Protein AF-A0A8H7ZMP2-F1 (afdb_monomer_lite)

pLDDT: mean 75.84, std 17.31, range [34.0, 94.94]

Radius of gyration: 17.07 Å; chains: 1; bounding box: 39×43×43 Å

Sequence (228 aa):
SDRVERVLTAATRGRARAPTAAERLGHPDGEKILTRAAAAKGIIQMIPTLASCSLDEITGARTGDQIQLLTTPNAKNKKKPFPRNWNAEKLVKRAAERGCRAIFLTVDAPQIGRREKDMRLKYVDEAPHEQRDEGMEVDRSQGAGRAISSFVSPSLCWKDIPWLRSLSNLPLVLKGVQTVEDALLAAEHGCEGIVLSNHGGRQVDYARCTFPKMAIPSQNAFYFFFFR

InterPro domains:
  IPR000262 FMN-dependent dehydrogenase [PF01070] (18-211)
  IPR008259 FMN-dependent alpha-hydroxy acid dehydrogenase, active site [PS00557] (197-203)
  IPR013785 Aldolase-type TIM barrel [G3DSA:3.20.20.70] (16-219)
  IPR037396 FMN hydroxy acid dehydrogenase domain [PS51349] (1-228)

Organism: NCBI:txid278681

Foldseek 3Di:
DVQVCCQQVVQDPRAEDDEDAPQCVVPVLWLLVVQVVCQVVRHAYEYEPFHQDDPCSNLVSHDDPHAYEYEDQDFDDDDDDQQPQDDPLVVLLVCVVSPHQAYEHEDLPLAWFDDPVQQVDQDDDDGRPSRDHDDDDQPSNRGDRRSCGSVHHNPDDLVRLVVSCVSDVHAYEYEDDQDVVVQVSCVVSPHQWYKQDNPPCRGDHPRDDSDPDPDDDDDPDIDIDGDD

Structure (mmCIF, N/CA/C/O backbone):
data_AF-A0A8H7ZMP2-F1
#
_entry.id   AF-A0A8H7ZMP2-F1
#
loop_
_atom_site.group_PDB
_atom_site.id
_atom_site.type_symbol
_atom_site.label_atom_id
_atom_site.label_alt_id
_atom_site.label_comp_id
_atom_site.label_asym_id
_atom_site.label_entity_id
_atom_site.label_seq_id
_atom_site.pdbx_PDB_ins_code
_atom_site.Cartn_x
_atom_site.Cartn_y
_atom_site.Cartn_z
_atom_site.occupancy
_atom_site.B_iso_or_equiv
_atom_site.auth_seq_id
_atom_site.auth_comp_id
_atom_site.auth_asym_id
_atom_site.auth_atom_id
_atom_site.pdbx_PDB_model_num
ATOM 1 N N . SER A 1 1 ? -6.476 0.339 18.259 1.00 52.69 1 SER A N 1
ATOM 2 C CA . SER A 1 1 ? -7.272 -0.891 18.344 1.00 52.69 1 SER A CA 1
ATOM 3 C C . SER A 1 1 ? -8.616 -0.788 17.616 1.00 52.69 1 SER A C 1
ATOM 5 O O . SER A 1 1 ? -8.634 -1.034 16.414 1.00 52.69 1 SER A O 1
ATOM 7 N N . ASP A 1 2 ? -9.696 -0.284 18.229 1.00 58.34 2 ASP A N 1
ATOM 8 C CA . ASP A 1 2 ? -11.066 -0.305 17.668 1.00 58.34 2 ASP A CA 1
ATOM 9 C C . ASP A 1 2 ? -11.277 0.261 16.256 1.00 58.34 2 ASP A C 1
ATOM 11 O O . ASP A 1 2 ? -12.215 -0.130 15.562 1.00 58.34 2 ASP A O 1
ATOM 15 N N . ARG A 1 3 ? -10.478 1.249 15.838 1.00 63.97 3 ARG A N 1
ATOM 16 C CA . ARG A 1 3 ? -10.667 1.927 14.546 1.00 63.97 3 ARG A CA 1
ATOM 17 C C . ARG A 1 3 ? -10.342 1.023 13.357 1.00 63.97 3 ARG A C 1
ATOM 19 O O . ARG A 1 3 ? -11.072 1.068 12.375 1.00 63.97 3 ARG A O 1
ATOM 26 N N . VAL A 1 4 ? -9.281 0.215 13.428 1.00 61.84 4 VAL A N 1
ATOM 27 C CA . VAL A 1 4 ? -8.885 -0.650 12.299 1.00 61.84 4 VAL A CA 1
ATOM 28 C C . VAL A 1 4 ? -9.687 -1.926 12.268 1.00 61.84 4 VAL A C 1
ATOM 30 O O . VAL A 1 4 ? -10.101 -2.349 11.194 1.00 61.84 4 VAL A O 1
ATOM 33 N N . GLU A 1 5 ? -9.970 -2.486 13.441 1.00 61.81 5 GLU A N 1
ATOM 34 C CA . GLU A 1 5 ? -10.894 -3.604 13.560 1.00 61.81 5 GLU A CA 1
ATOM 35 C C . GLU A 1 5 ? -12.255 -3.209 12.974 1.00 61.81 5 GLU A C 1
ATOM 37 O O . GLU A 1 5 ? -12.758 -3.889 12.094 1.00 61.81 5 GLU A O 1
ATOM 42 N N . ARG A 1 6 ? -12.794 -2.021 13.278 1.00 62.78 6 ARG A N 1
ATOM 43 C CA . ARG A 1 6 ? -14.001 -1.538 12.583 1.00 62.78 6 ARG A CA 1
ATOM 44 C C . ARG A 1 6 ? -13.822 -1.403 11.069 1.00 62.78 6 ARG A C 1
ATOM 46 O O . ARG A 1 6 ? -14.738 -1.751 10.338 1.00 62.78 6 ARG A O 1
ATOM 53 N N . VAL A 1 7 ? -12.672 -0.938 10.579 1.00 64.44 7 VAL A N 1
ATOM 54 C CA . VAL A 1 7 ? -12.419 -0.804 9.131 1.00 64.44 7 VAL A CA 1
ATOM 55 C C . VAL A 1 7 ? -12.325 -2.160 8.425 1.00 64.44 7 VAL A C 1
ATOM 57 O O . VAL A 1 7 ? -12.848 -2.293 7.328 1.00 64.44 7 VAL A O 1
ATOM 60 N N . LEU A 1 8 ? -11.687 -3.176 9.004 1.00 60.66 8 LEU A N 1
ATOM 61 C CA . LEU A 1 8 ? -11.472 -4.455 8.314 1.00 60.66 8 LEU A CA 1
ATOM 62 C C . LEU A 1 8 ? -12.509 -5.525 8.661 1.00 60.66 8 LEU A C 1
ATOM 64 O O . LEU A 1 8 ? -12.734 -6.424 7.857 1.00 60.66 8 LEU A O 1
ATOM 68 N N . THR A 1 9 ? -13.176 -5.409 9.807 1.00 56.12 9 THR A N 1
ATOM 69 C CA . THR A 1 9 ? -14.270 -6.298 10.218 1.00 56.12 9 THR A CA 1
ATOM 70 C C . THR A 1 9 ? -15.604 -5.855 9.609 1.00 56.12 9 THR A C 1
ATOM 72 O O . THR A 1 9 ? -16.433 -6.709 9.298 1.00 56.12 9 THR A O 1
ATOM 75 N N . ALA A 1 10 ? -15.810 -4.551 9.355 1.00 51.22 10 ALA A N 1
ATOM 76 C CA . ALA A 1 10 ? -17.009 -4.066 8.654 1.00 51.22 10 ALA A CA 1
ATOM 77 C C . ALA A 1 10 ? -17.047 -4.484 7.175 1.00 51.22 10 ALA A C 1
ATOM 79 O O . ALA A 1 10 ? -18.128 -4.664 6.615 1.00 51.22 10 ALA A O 1
ATOM 80 N N . ALA A 1 11 ? -15.889 -4.697 6.544 1.00 50.69 11 ALA A N 1
ATOM 81 C CA . ALA A 1 11 ? -15.821 -5.304 5.223 1.00 50.69 11 ALA A CA 1
ATOM 82 C C . ALA A 1 11 ? -15.678 -6.831 5.324 1.00 50.69 11 ALA A C 1
ATOM 84 O O . ALA A 1 11 ? -14.597 -7.397 5.475 1.00 50.69 11 ALA A O 1
ATOM 85 N N . THR A 1 12 ? -16.829 -7.492 5.201 1.00 52.75 12 THR A N 1
ATOM 86 C CA . THR A 1 12 ? -16.987 -8.751 4.456 1.00 52.75 12 THR A CA 1
ATOM 87 C C . THR A 1 12 ? -15.948 -9.848 4.716 1.00 52.75 12 THR A C 1
ATOM 89 O O . THR A 1 12 ? -15.013 -10.101 3.954 1.00 52.75 12 THR A O 1
ATOM 92 N N . ARG A 1 13 ? -16.213 -10.620 5.776 1.00 58.12 13 ARG A N 1
ATOM 93 C CA . ARG A 1 13 ? -15.583 -11.926 6.055 1.00 58.12 13 ARG A CA 1
ATOM 94 C C . ARG A 1 13 ? -14.044 -11.893 6.120 1.00 58.12 13 ARG A C 1
ATOM 96 O O . ARG A 1 13 ? -13.419 -12.929 5.897 1.00 58.12 13 ARG A O 1
ATOM 103 N N . GLY A 1 14 ? -13.439 -10.734 6.399 1.00 63.84 14 GLY A N 1
ATOM 104 C CA . GLY A 1 14 ? -11.994 -10.591 6.606 1.00 63.84 14 GLY A CA 1
ATOM 105 C C . GLY A 1 14 ? -11.139 -10.781 5.348 1.00 63.84 14 GLY A C 1
ATOM 106 O O . GLY A 1 14 ? -9.983 -11.186 5.460 1.00 63.84 14 GLY A O 1
ATOM 107 N N . ARG A 1 15 ? -11.679 -10.538 4.143 1.00 70.81 15 ARG A N 1
ATOM 108 C CA . ARG A 1 15 ? -10.929 -10.701 2.883 1.00 70.81 15 ARG A CA 1
ATOM 109 C C . ARG A 1 15 ? -10.565 -9.357 2.263 1.00 70.81 15 ARG A C 1
ATOM 111 O O . ARG A 1 15 ? -11.427 -8.528 1.973 1.00 70.81 15 ARG A O 1
ATOM 118 N N . ALA A 1 16 ? -9.280 -9.194 1.971 1.00 77.75 16 ALA A N 1
ATOM 119 C CA . ALA A 1 16 ? -8.744 -8.045 1.259 1.00 77.75 16 ALA A CA 1
ATOM 120 C C . ALA A 1 16 ? -7.957 -8.492 0.027 1.00 77.75 16 ALA A C 1
ATOM 122 O O . ALA A 1 16 ? -7.214 -9.474 0.062 1.00 77.75 16 ALA A O 1
ATOM 123 N N . ARG A 1 17 ? -8.094 -7.740 -1.064 1.00 81.56 17 ARG A N 1
ATOM 124 C CA . ARG A 1 17 ? -7.223 -7.846 -2.228 1.00 81.56 17 ARG A CA 1
ATOM 125 C C . ARG A 1 17 ? -5.924 -7.102 -1.944 1.00 81.56 17 ARG A C 1
ATOM 127 O O . ARG A 1 17 ? -5.942 -5.908 -1.649 1.00 81.56 17 ARG A O 1
ATOM 134 N N . ALA A 1 18 ? -4.815 -7.811 -2.103 1.00 81.88 18 ALA A N 1
ATOM 135 C CA . ALA A 1 18 ? -3.469 -7.276 -1.973 1.00 81.88 18 ALA A CA 1
ATOM 136 C C . ALA A 1 18 ? -3.170 -6.144 -2.972 1.00 81.88 18 ALA A C 1
ATOM 138 O O . ALA A 1 18 ? -3.730 -6.142 -4.073 1.00 81.88 18 ALA A O 1
ATOM 139 N N . PRO A 1 19 ? -2.252 -5.221 -2.635 1.00 80.50 19 PRO A N 1
ATOM 140 C CA . PRO A 1 19 ? -1.808 -4.206 -3.575 1.00 80.50 19 PRO A CA 1
ATOM 141 C C . PRO A 1 19 ? -0.919 -4.837 -4.646 1.00 80.50 19 PRO A C 1
ATOM 143 O O . PRO A 1 19 ? 0.121 -5.427 -4.348 1.00 80.50 19 PRO A O 1
ATOM 146 N N . THR A 1 20 ? -1.321 -4.676 -5.899 1.00 81.62 20 THR A N 1
ATOM 147 C CA . THR A 1 20 ? -0.584 -5.112 -7.087 1.00 81.62 20 THR A CA 1
ATOM 148 C C . THR A 1 20 ? -0.666 -4.004 -8.121 1.00 81.62 20 THR A C 1
ATOM 150 O O . THR A 1 20 ? -1.742 -3.477 -8.385 1.00 81.62 20 THR A O 1
ATOM 153 N N . ALA A 1 21 ? 0.499 -3.588 -8.603 1.00 81.00 21 ALA A N 1
ATOM 154 C CA . ALA A 1 21 ? 0.686 -2.452 -9.493 1.00 81.00 21 ALA A CA 1
ATOM 155 C C . ALA A 1 21 ? 0.690 -2.881 -10.966 1.00 81.00 21 ALA A C 1
ATOM 157 O O . ALA A 1 21 ? 0.850 -4.067 -11.255 1.00 81.00 21 ALA A O 1
ATOM 158 N N . ALA A 1 22 ? 0.615 -1.898 -11.868 1.00 78.88 22 ALA A N 1
ATOM 159 C CA . ALA A 1 22 ? 0.676 -2.084 -13.320 1.00 78.88 22 ALA A CA 1
ATOM 160 C C . ALA A 1 22 ? -0.448 -2.979 -13.877 1.00 78.88 22 ALA A C 1
ATOM 162 O O . ALA A 1 22 ? -0.235 -3.825 -14.741 1.00 78.88 22 ALA A O 1
ATOM 163 N N . GLU A 1 23 ? -1.677 -2.787 -13.397 1.00 84.81 23 GLU A N 1
ATOM 164 C CA . GLU A 1 23 ? -2.812 -3.643 -13.777 1.00 84.81 23 GLU A CA 1
ATOM 165 C C . GLU A 1 23 ? -3.241 -3.465 -15.242 1.00 84.81 23 GLU A C 1
ATOM 167 O O . GLU A 1 23 ? -3.869 -4.356 -15.818 1.00 84.81 23 GLU A O 1
ATOM 172 N N . ARG A 1 24 ? -2.830 -2.364 -15.891 1.00 83.62 24 ARG A N 1
ATOM 173 C CA . ARG A 1 24 ? -2.965 -2.187 -17.347 1.00 83.62 24 ARG A CA 1
ATOM 174 C C . ARG A 1 24 ? -2.250 -3.252 -18.178 1.00 83.62 24 ARG A C 1
ATOM 176 O O . ARG A 1 24 ? -2.643 -3.462 -19.321 1.00 83.62 24 ARG A O 1
ATOM 183 N N . LEU A 1 25 ? -1.292 -3.982 -17.601 1.00 78.69 25 LEU A N 1
ATOM 184 C CA . LEU A 1 25 ? -0.692 -5.160 -18.236 1.00 78.69 25 LEU A CA 1
ATOM 185 C C . LEU A 1 25 ? -1.701 -6.298 -18.443 1.00 78.69 25 LEU A C 1
ATOM 187 O O . LEU A 1 25 ? -1.564 -7.078 -19.380 1.00 78.69 25 LEU A O 1
ATOM 191 N N . GLY A 1 26 ? -2.681 -6.422 -17.544 1.00 81.81 26 GLY A N 1
ATOM 192 C CA . GLY A 1 26 ? -3.697 -7.471 -17.591 1.00 81.81 26 GLY A CA 1
ATOM 193 C C . GLY A 1 26 ? -5.009 -7.024 -18.232 1.00 81.81 26 GLY A C 1
ATOM 194 O O . GLY A 1 26 ? -5.717 -7.853 -18.800 1.00 81.81 26 GLY A O 1
ATOM 195 N N . HIS A 1 27 ? -5.360 -5.736 -18.133 1.00 89.38 27 HIS A N 1
ATOM 196 C CA . HIS A 1 27 ? -6.616 -5.205 -18.667 1.00 89.38 27 HIS A CA 1
ATOM 197 C C . HIS A 1 27 ? -6.558 -3.676 -18.881 1.00 89.38 27 HIS A C 1
ATOM 199 O O . HIS A 1 27 ? -6.124 -2.972 -17.972 1.00 89.38 27 HIS A O 1
ATOM 205 N N . PRO A 1 28 ? -7.083 -3.110 -19.989 1.00 88.94 28 PRO A N 1
ATOM 206 C CA . PRO A 1 28 ? -6.983 -1.670 -20.295 1.00 88.94 28 PRO A CA 1
ATOM 207 C C . PRO A 1 28 ? -7.558 -0.733 -19.215 1.00 88.94 28 PRO A C 1
ATOM 209 O O . PRO A 1 28 ? -7.021 0.349 -18.973 1.00 88.94 28 PRO A O 1
ATOM 212 N N . ASP A 1 29 ? -8.608 -1.157 -18.505 1.00 89.94 29 ASP A N 1
ATOM 213 C CA . ASP A 1 29 ? -9.167 -0.400 -17.369 1.00 89.94 29 ASP A CA 1
ATOM 214 C C . ASP A 1 29 ? -8.225 -0.280 -16.153 1.00 89.94 29 ASP A C 1
ATOM 216 O O . ASP A 1 29 ? -8.514 0.511 -15.250 1.00 89.94 29 ASP A O 1
ATOM 220 N N . GLY A 1 30 ? -7.125 -1.039 -16.100 1.00 90.81 30 GLY A N 1
ATOM 221 C CA . GLY A 1 30 ? -6.143 -0.995 -15.017 1.00 90.81 30 GLY A CA 1
ATOM 222 C C . GLY A 1 30 ? -6.755 -1.278 -13.649 1.00 90.81 30 GLY A C 1
ATOM 223 O O . GLY A 1 30 ? -7.560 -2.184 -13.473 1.00 90.81 30 GLY A O 1
ATOM 224 N N . GLU A 1 31 ? -6.416 -0.481 -12.643 1.00 93.12 31 GLU A N 1
ATOM 225 C CA . GLU A 1 31 ? -6.912 -0.680 -11.281 1.00 93.12 31 GLU A CA 1
ATOM 226 C C . GLU A 1 31 ? -8.428 -0.415 -11.136 1.00 93.12 31 GLU A C 1
ATOM 228 O O . GLU A 1 31 ? -9.039 -0.905 -10.183 1.00 93.12 31 GLU A O 1
ATOM 233 N N . LYS A 1 32 ? -9.074 0.284 -12.088 1.00 94.50 32 LYS A N 1
ATOM 234 C CA . LYS A 1 32 ? -10.518 0.599 -12.035 1.00 94.50 32 LYS A CA 1
ATOM 235 C C . LYS A 1 32 ? -11.400 -0.645 -12.135 1.00 94.50 32 LYS A C 1
ATOM 237 O O . LYS A 1 32 ? -12.417 -0.727 -11.444 1.00 94.50 32 LYS A O 1
ATOM 242 N N . ILE A 1 33 ? -11.034 -1.636 -12.957 1.00 94.00 33 ILE A N 1
ATOM 243 C CA . ILE A 1 33 ? -11.819 -2.884 -13.040 1.00 94.00 33 ILE A CA 1
ATOM 244 C C . ILE A 1 33 ? -11.769 -3.645 -11.714 1.00 94.00 33 ILE A C 1
ATOM 246 O O . ILE A 1 33 ? -12.770 -4.204 -11.271 1.00 94.00 33 ILE A O 1
ATOM 250 N N . LEU A 1 34 ? -10.629 -3.585 -11.027 1.00 92.00 34 LEU A N 1
ATOM 251 C CA . LEU A 1 34 ? -10.426 -4.227 -9.733 1.00 92.00 34 LEU A CA 1
ATOM 252 C C . LEU A 1 34 ? -11.198 -3.518 -8.628 1.00 92.00 34 LEU A C 1
ATOM 254 O O . LEU A 1 34 ? -11.713 -4.179 -7.732 1.00 92.00 34 LEU A O 1
ATOM 258 N N . THR A 1 35 ? -11.340 -2.197 -8.727 1.00 93.62 35 THR A N 1
ATOM 259 C CA . THR A 1 35 ? -12.235 -1.416 -7.873 1.00 93.62 35 THR A CA 1
ATOM 260 C C . THR A 1 35 ? -13.673 -1.899 -7.981 1.00 93.62 35 THR A C 1
ATOM 262 O O . THR A 1 35 ? -14.278 -2.252 -6.971 1.00 93.62 35 THR A O 1
ATOM 265 N N . ARG A 1 36 ? -14.207 -1.991 -9.203 1.00 93.81 36 ARG A N 1
ATOM 266 C CA . ARG A 1 36 ? -15.581 -2.465 -9.434 1.00 93.81 36 ARG A CA 1
ATOM 267 C C . ARG A 1 36 ? -15.759 -3.920 -8.993 1.00 93.81 36 ARG A C 1
ATOM 269 O O . ARG A 1 36 ? -16.759 -4.259 -8.368 1.00 93.81 36 ARG A O 1
ATOM 276 N N . ALA A 1 37 ? -14.771 -4.774 -9.265 1.00 91.88 37 ALA A N 1
ATOM 277 C CA . ALA A 1 37 ?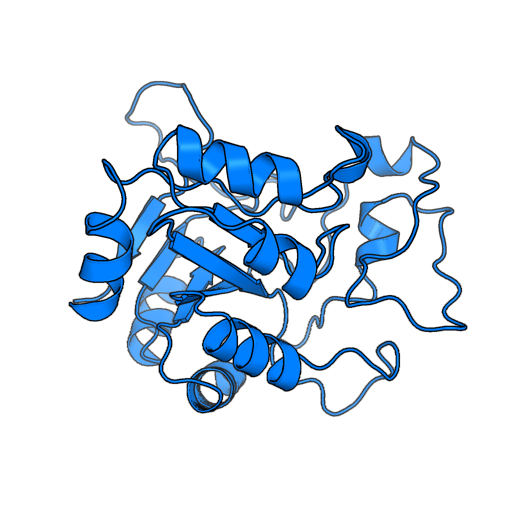 -14.789 -6.175 -8.853 1.00 91.88 37 ALA A CA 1
ATOM 278 C C . ALA A 1 37 ? -14.758 -6.335 -7.326 1.00 91.88 37 ALA A C 1
ATOM 280 O O . ALA A 1 37 ? -15.481 -7.174 -6.788 1.00 91.88 37 ALA A O 1
ATOM 281 N N . ALA A 1 38 ? -13.960 -5.525 -6.622 1.00 90.56 38 ALA A N 1
ATOM 282 C CA . ALA A 1 38 ? -13.902 -5.528 -5.165 1.00 90.56 38 ALA A CA 1
ATOM 283 C C . ALA A 1 38 ? -15.256 -5.148 -4.553 1.00 90.56 38 ALA A C 1
ATOM 285 O O . ALA A 1 38 ? -15.723 -5.836 -3.648 1.00 90.56 38 ALA A O 1
ATOM 286 N N . ALA A 1 39 ? -15.934 -4.140 -5.110 1.00 90.38 39 ALA A N 1
ATOM 287 C CA . ALA A 1 39 ? -17.298 -3.781 -4.725 1.00 90.38 39 ALA A CA 1
ATOM 288 C C . ALA A 1 39 ? -18.280 -4.942 -4.943 1.00 90.38 39 ALA A C 1
ATOM 290 O O . ALA A 1 39 ? -18.964 -5.368 -4.016 1.00 90.38 39 ALA A O 1
ATOM 291 N N . ALA A 1 40 ? -18.301 -5.504 -6.156 1.00 91.06 40 ALA A N 1
ATOM 292 C CA . ALA A 1 40 ? -19.234 -6.563 -6.543 1.00 91.06 40 ALA A CA 1
ATOM 293 C C . ALA A 1 40 ? -19.048 -7.857 -5.735 1.00 91.06 40 ALA A C 1
ATOM 295 O O . ALA A 1 40 ? -19.997 -8.609 -5.520 1.00 91.06 40 ALA A O 1
ATOM 296 N N . LYS A 1 41 ? -17.818 -8.141 -5.299 1.00 89.44 41 LYS A N 1
ATOM 297 C CA . LYS A 1 41 ? -17.508 -9.288 -4.437 1.00 89.44 41 LYS A CA 1
ATOM 298 C C . LYS A 1 41 ? -17.589 -8.965 -2.955 1.00 89.44 41 LYS A C 1
ATOM 300 O O . LYS A 1 41 ? -17.421 -9.883 -2.157 1.00 89.44 41 LYS A O 1
ATOM 305 N N . GLY A 1 42 ? -17.830 -7.700 -2.609 1.00 86.62 42 GLY A N 1
ATOM 306 C CA . GLY A 1 42 ? -17.732 -7.199 -1.253 1.00 86.62 42 GLY A CA 1
ATOM 307 C C . GLY A 1 42 ? -16.402 -7.628 -0.653 1.00 86.62 42 GLY A C 1
ATOM 308 O O . GLY A 1 42 ? -16.371 -8.488 0.211 1.00 86.62 42 GLY A O 1
ATOM 309 N N . ILE A 1 43 ? -15.281 -7.128 -1.153 1.00 86.62 43 ILE A N 1
ATOM 310 C CA . ILE A 1 43 ? -13.962 -7.324 -0.540 1.00 86.62 43 ILE A CA 1
ATOM 311 C C . ILE A 1 43 ? -13.236 -5.987 -0.481 1.00 86.62 43 ILE A C 1
ATOM 313 O O . ILE A 1 43 ? -13.541 -5.057 -1.227 1.00 86.62 43 ILE A O 1
ATOM 317 N N . ILE A 1 44 ? -12.250 -5.896 0.400 1.00 89.00 44 ILE A N 1
ATOM 318 C CA . ILE A 1 44 ? -11.452 -4.681 0.555 1.00 89.00 44 ILE A CA 1
ATOM 319 C C . ILE A 1 44 ? -10.464 -4.562 -0.607 1.00 89.00 44 ILE A C 1
ATOM 321 O O . ILE A 1 44 ? -9.818 -5.547 -0.968 1.00 89.00 44 ILE A O 1
ATOM 325 N N . GLN A 1 45 ? -10.295 -3.365 -1.169 1.00 91.19 45 GLN A N 1
ATOM 326 C CA . GLN A 1 45 ? -9.260 -3.089 -2.169 1.00 91.19 45 GLN A CA 1
ATOM 327 C C . GLN A 1 45 ? -8.082 -2.345 -1.533 1.00 91.19 45 GLN A C 1
ATOM 329 O O . GLN A 1 45 ? -8.243 -1.243 -1.013 1.00 91.19 45 GLN A O 1
ATOM 334 N N . MET A 1 46 ? -6.873 -2.896 -1.642 1.00 91.12 46 MET A N 1
ATOM 335 C CA . MET A 1 46 ? -5.643 -2.150 -1.370 1.00 91.12 46 MET A CA 1
ATOM 336 C C . MET A 1 46 ? -5.120 -1.522 -2.670 1.00 91.12 46 MET A C 1
ATOM 338 O O . MET A 1 46 ? -4.869 -2.223 -3.649 1.00 91.12 46 MET A O 1
ATOM 342 N N . ILE A 1 47 ? -4.980 -0.198 -2.686 1.00 91.06 47 ILE A N 1
ATOM 343 C CA . ILE A 1 47 ? -4.537 0.612 -3.822 1.00 91.06 47 ILE A CA 1
ATOM 344 C C . ILE A 1 47 ? -3.018 0.809 -3.727 1.00 91.06 47 ILE A C 1
ATOM 346 O O . ILE A 1 47 ? -2.549 1.421 -2.761 1.00 91.06 47 ILE A O 1
ATOM 350 N N . PRO A 1 48 ? -2.224 0.331 -4.700 1.00 86.75 48 PRO A N 1
ATOM 351 C CA . PRO A 1 48 ? -0.794 0.594 -4.729 1.00 86.75 48 PRO A CA 1
ATOM 352 C C . PRO A 1 48 ? -0.497 2.031 -5.157 1.00 86.75 48 PRO A C 1
ATOM 354 O O . PRO A 1 48 ? -1.058 2.534 -6.122 1.00 86.75 48 PRO A O 1
ATOM 357 N N . THR A 1 49 ? 0.485 2.656 -4.509 1.00 80.62 49 THR A N 1
ATOM 358 C CA . THR A 1 49 ? 1.134 3.891 -4.980 1.00 80.62 49 THR A CA 1
ATOM 359 C C . THR A 1 49 ? 1.597 3.806 -6.439 1.00 80.62 49 THR A C 1
ATOM 361 O O . THR A 1 49 ? 1.591 4.805 -7.147 1.00 80.62 49 THR A O 1
ATOM 364 N N . LEU A 1 50 ? 2.001 2.617 -6.884 1.00 77.06 50 LEU A N 1
ATOM 365 C CA . LEU A 1 50 ? 2.549 2.367 -8.217 1.00 77.06 50 LEU A CA 1
ATOM 366 C C . LEU A 1 50 ? 1.471 1.945 -9.232 1.00 77.06 50 LEU A C 1
ATOM 368 O O . LEU A 1 50 ? 1.771 1.252 -10.201 1.00 77.06 50 LEU A O 1
ATOM 372 N N . ALA A 1 51 ? 0.209 2.301 -8.986 1.00 83.06 51 ALA A N 1
ATOM 373 C CA . ALA A 1 51 ? -0.896 1.983 -9.879 1.00 83.06 51 ALA A CA 1
ATOM 374 C C . ALA A 1 51 ? -0.709 2.579 -11.287 1.00 83.06 51 ALA A C 1
ATOM 376 O O . ALA A 1 51 ? -0.129 3.652 -11.476 1.00 83.06 51 ALA A O 1
ATOM 377 N N . SER A 1 52 ? -1.247 1.880 -12.285 1.00 82.69 52 SER A N 1
ATOM 378 C CA . SER A 1 52 ? -1.325 2.369 -13.665 1.00 82.69 52 SER A CA 1
ATOM 379 C C . SER A 1 52 ? -2.422 3.424 -13.877 1.00 82.69 52 SER A C 1
ATOM 381 O O . SER A 1 52 ? -2.307 4.250 -14.781 1.00 82.69 52 SER A O 1
ATOM 383 N N . CYS A 1 53 ? -3.455 3.435 -13.033 1.00 86.88 53 CYS A N 1
ATOM 384 C CA . CYS A 1 53 ? -4.458 4.497 -12.917 1.00 86.88 53 CYS A CA 1
ATOM 385 C C . CYS A 1 53 ? -4.115 5.486 -11.793 1.00 86.88 53 CYS A C 1
ATOM 387 O O . CYS A 1 53 ? -3.450 5.123 -10.822 1.00 86.88 53 CYS A O 1
ATOM 389 N N . SER A 1 54 ? -4.607 6.723 -11.894 1.00 88.75 54 SER A N 1
ATOM 390 C CA . SER A 1 54 ? -4.469 7.701 -10.805 1.00 88.75 54 SER A CA 1
ATOM 391 C C . SER A 1 54 ? -5.300 7.306 -9.579 1.00 88.75 54 SER A C 1
ATOM 393 O O . SER A 1 54 ? -6.312 6.604 -9.681 1.00 88.75 54 SER A O 1
ATOM 395 N N . LEU A 1 55 ? -4.920 7.794 -8.398 1.00 89.06 55 LEU A N 1
ATOM 396 C CA . LEU A 1 55 ? -5.701 7.621 -7.174 1.00 89.06 55 LEU A CA 1
ATOM 397 C C . LEU A 1 55 ? -7.128 8.150 -7.361 1.00 89.06 55 LEU A C 1
ATOM 399 O O . LEU A 1 55 ? -8.082 7.540 -6.876 1.00 89.06 55 LEU A O 1
ATOM 403 N N . ASP A 1 56 ? -7.289 9.253 -8.091 1.00 91.31 56 ASP A N 1
ATOM 404 C CA . ASP A 1 56 ? -8.590 9.859 -8.359 1.00 91.31 56 ASP A CA 1
ATOM 405 C C . ASP A 1 56 ? -9.452 9.014 -9.301 1.00 91.31 56 ASP A C 1
ATOM 407 O O . ASP A 1 56 ? -10.647 8.870 -9.039 1.00 91.31 56 ASP A O 1
ATOM 411 N N . GLU A 1 57 ? -8.861 8.400 -10.329 1.00 93.69 57 GLU A N 1
ATOM 412 C CA . GLU A 1 57 ? -9.537 7.434 -11.203 1.00 93.69 57 GLU A CA 1
ATOM 413 C C . GLU A 1 57 ? -10.014 6.201 -10.421 1.00 93.69 57 GLU A C 1
ATOM 415 O O . GLU A 1 57 ? -11.153 5.759 -10.579 1.00 93.69 57 GLU A O 1
ATOM 420 N N . ILE A 1 58 ? -9.156 5.653 -9.556 1.00 94.12 58 ILE A N 1
ATOM 421 C CA . ILE A 1 58 ? -9.434 4.437 -8.776 1.00 94.12 58 ILE A CA 1
ATOM 422 C C . ILE A 1 58 ? -10.499 4.703 -7.711 1.00 94.12 58 ILE A C 1
ATOM 424 O O . ILE A 1 58 ? -11.442 3.930 -7.551 1.00 94.12 58 ILE A O 1
ATOM 428 N N . THR A 1 59 ? -10.377 5.805 -6.973 1.00 93.94 59 THR A N 1
ATOM 429 C CA . THR A 1 59 ? -11.369 6.196 -5.958 1.00 93.94 59 THR A CA 1
ATOM 430 C C . THR A 1 59 ? -12.678 6.667 -6.589 1.00 93.94 59 THR A C 1
ATOM 432 O O . THR A 1 59 ? -13.739 6.458 -6.009 1.00 93.94 59 THR A O 1
ATOM 435 N N . GLY A 1 60 ? -12.636 7.238 -7.797 1.00 94.06 60 GLY A N 1
ATOM 436 C CA . GLY A 1 60 ? -13.819 7.617 -8.574 1.00 94.06 60 GLY A CA 1
ATOM 437 C C . GLY A 1 60 ? -14.596 6.425 -9.139 1.00 94.06 60 GLY A C 1
ATOM 438 O O . GLY A 1 60 ? -15.806 6.516 -9.306 1.00 94.06 60 GLY A O 1
ATOM 439 N N . ALA A 1 61 ? -13.935 5.288 -9.379 1.00 94.94 61 ALA A N 1
ATOM 440 C CA . ALA A 1 61 ? -14.584 4.046 -9.812 1.00 94.94 61 ALA A CA 1
ATOM 441 C C . ALA A 1 61 ? -15.272 3.272 -8.667 1.00 94.94 61 ALA A C 1
ATOM 443 O O . ALA A 1 61 ? -15.832 2.198 -8.901 1.00 94.94 61 ALA A O 1
ATOM 444 N N . ARG A 1 62 ? -15.204 3.780 -7.427 1.00 93.31 62 ARG A N 1
ATOM 445 C CA . ARG A 1 62 ? -15.837 3.179 -6.249 1.00 93.31 62 ARG A CA 1
ATOM 446 C C . ARG A 1 62 ? -17.354 3.132 -6.385 1.00 93.31 62 ARG A C 1
ATOM 448 O O . ARG A 1 62 ? -17.976 4.100 -6.807 1.00 93.31 62 ARG A O 1
ATOM 455 N N . THR A 1 63 ? -17.946 2.038 -5.911 1.00 89.69 63 THR A N 1
ATOM 456 C CA . THR A 1 63 ? -19.401 1.914 -5.751 1.00 89.69 63 THR A CA 1
ATOM 457 C C . THR A 1 63 ? -19.749 1.434 -4.341 1.00 89.69 63 THR A C 1
ATOM 459 O O . THR A 1 63 ? -18.965 0.713 -3.720 1.00 89.69 63 THR A O 1
ATOM 462 N N . GLY A 1 64 ? -20.907 1.860 -3.826 1.00 85.00 64 GLY A N 1
ATOM 463 C CA . GLY A 1 64 ? -21.373 1.525 -2.476 1.00 85.00 64 GLY A CA 1
ATOM 464 C C . GLY A 1 64 ? -20.394 1.918 -1.363 1.00 85.00 64 GLY A C 1
ATOM 465 O O . GLY A 1 64 ? -19.588 2.838 -1.512 1.00 85.00 64 GLY A O 1
ATOM 466 N N . ASP A 1 65 ? -20.435 1.169 -0.261 1.00 80.50 65 ASP A N 1
ATOM 467 C CA . ASP A 1 65 ? -19.609 1.400 0.934 1.00 80.50 65 ASP A CA 1
ATOM 468 C C . ASP A 1 65 ? -18.269 0.649 0.902 1.00 80.50 65 ASP A C 1
ATOM 470 O O . ASP A 1 65 ? -17.688 0.338 1.946 1.00 80.50 65 ASP A O 1
ATOM 474 N N . GLN A 1 66 ? -17.766 0.318 -0.294 1.00 84.06 66 GLN A N 1
ATOM 475 C CA . GLN A 1 66 ? -16.541 -0.466 -0.422 1.00 84.06 66 GLN A CA 1
ATOM 476 C C . GLN A 1 66 ? -15.366 0.228 0.295 1.00 84.06 66 GLN A C 1
ATOM 478 O O . GLN A 1 66 ? -15.198 1.455 0.265 1.00 84.06 66 GLN A O 1
ATOM 483 N N . ILE A 1 67 ? -14.486 -0.581 0.874 1.00 81.50 67 ILE A N 1
ATOM 484 C CA . ILE A 1 67 ? -13.334 -0.089 1.621 1.00 81.50 67 ILE A CA 1
ATOM 485 C C . ILE A 1 67 ? -12.099 -0.106 0.727 1.00 81.50 67 ILE A C 1
ATOM 487 O O . ILE A 1 67 ? -11.751 -1.127 0.132 1.00 81.50 67 ILE A O 1
ATOM 491 N N . GLN A 1 68 ? -11.434 1.046 0.648 1.00 81.75 68 GLN A N 1
ATOM 492 C CA . GLN A 1 68 ? -10.171 1.227 -0.059 1.00 81.75 68 GLN A CA 1
ATOM 493 C C . GLN A 1 68 ? -9.073 1.622 0.927 1.00 81.75 68 GLN A C 1
ATOM 495 O O . GLN A 1 68 ? -9.274 2.494 1.776 1.00 81.75 68 GLN A O 1
ATOM 500 N N . LEU A 1 69 ? -7.917 0.972 0.824 1.00 82.69 69 LEU A N 1
ATOM 501 C CA . LEU A 1 69 ? -6.738 1.223 1.655 1.00 82.69 69 LEU A CA 1
ATOM 502 C C . LEU A 1 69 ? -5.600 1.676 0.744 1.00 82.69 69 LEU A C 1
ATOM 504 O O . LEU A 1 69 ? -5.367 1.042 -0.279 1.00 82.69 69 LEU A O 1
ATOM 508 N N . LEU A 1 70 ? -4.874 2.736 1.090 1.00 82.06 70 LEU A N 1
ATOM 509 C CA . LEU A 1 70 ? -3.717 3.161 0.297 1.00 82.06 70 LEU A CA 1
ATOM 510 C C . LEU A 1 70 ? -2.471 2.422 0.779 1.00 82.06 70 LEU A C 1
ATOM 512 O O . LEU A 1 70 ? -2.230 2.379 1.980 1.00 82.06 70 LEU A O 1
ATOM 516 N N . THR A 1 71 ? -1.636 1.920 -0.130 1.00 76.50 71 THR A N 1
ATOM 517 C CA . THR A 1 71 ? -0.303 1.415 0.225 1.00 76.50 71 THR A CA 1
ATOM 518 C C . THR A 1 71 ? 0.793 2.281 -0.369 1.00 76.50 71 THR A C 1
ATOM 520 O O . THR A 1 71 ? 0.785 2.500 -1.578 1.00 76.50 71 THR A O 1
ATOM 523 N N . THR A 1 72 ? 1.754 2.705 0.452 1.00 75.06 72 THR A N 1
ATOM 524 C CA . THR A 1 72 ? 2.901 3.528 0.036 1.00 75.06 72 THR A CA 1
ATOM 525 C C . THR A 1 72 ? 4.219 2.854 0.415 1.00 75.06 72 THR A C 1
ATOM 527 O O . THR A 1 72 ? 4.306 2.309 1.514 1.00 75.06 72 THR A O 1
ATOM 530 N N . PRO A 1 73 ? 5.249 2.859 -0.450 1.00 67.88 73 PRO A N 1
ATOM 531 C CA . PRO A 1 73 ? 6.568 2.320 -0.119 1.00 67.88 73 PRO A CA 1
ATOM 532 C C . PRO A 1 73 ? 7.476 3.326 0.609 1.00 67.88 73 PRO A C 1
ATOM 534 O O . PRO A 1 73 ? 8.583 2.969 0.990 1.00 67.88 73 PRO A O 1
ATOM 537 N N . ASN A 1 74 ? 7.053 4.586 0.775 1.00 67.19 74 ASN A N 1
ATOM 538 C CA . ASN A 1 74 ? 7.952 5.674 1.166 1.00 67.19 74 ASN A CA 1
ATOM 539 C C . ASN A 1 74 ? 7.450 6.478 2.362 1.00 67.19 74 ASN A C 1
ATOM 541 O O . ASN A 1 74 ? 6.270 6.833 2.432 1.00 67.19 74 ASN A O 1
ATOM 545 N N . ALA A 1 75 ? 8.400 6.900 3.199 1.00 55.72 75 ALA A N 1
ATOM 546 C CA . ALA A 1 75 ? 8.241 8.035 4.094 1.00 55.72 75 ALA A CA 1
ATOM 547 C C . ALA A 1 75 ? 9.391 9.040 3.890 1.00 55.72 75 ALA A C 1
ATOM 549 O O . ALA A 1 75 ? 10.514 8.654 3.579 1.00 55.72 75 ALA A O 1
ATOM 550 N N . LYS A 1 76 ? 9.039 10.331 3.976 1.00 49.44 76 LYS A N 1
ATOM 551 C CA . LYS A 1 76 ? 9.873 11.546 3.984 1.00 49.44 76 LYS A CA 1
ATOM 552 C C . LYS A 1 76 ? 11.150 11.518 3.124 1.00 49.44 76 LYS A C 1
ATOM 554 O O . LYS A 1 76 ? 12.193 11.034 3.543 1.00 49.44 76 LYS A O 1
ATOM 559 N N . ASN A 1 77 ? 11.134 12.176 1.962 1.00 51.03 77 ASN A N 1
ATOM 560 C CA . ASN A 1 77 ? 12.366 12.434 1.207 1.00 51.03 77 ASN A CA 1
ATOM 561 C C . ASN A 1 77 ? 12.812 13.890 1.401 1.00 51.03 77 ASN A C 1
ATOM 563 O O . ASN A 1 77 ? 12.109 14.813 1.000 1.00 51.03 77 ASN A O 1
ATOM 567 N N . LYS A 1 78 ? 13.968 14.101 2.042 1.00 47.00 78 LYS A N 1
ATOM 568 C CA . LYS A 1 78 ? 14.550 15.438 2.246 1.00 47.00 78 LYS A CA 1
ATOM 569 C C . LYS A 1 78 ? 15.709 15.776 1.300 1.00 47.00 78 LYS A C 1
ATOM 571 O O . LYS A 1 78 ? 16.136 16.925 1.342 1.00 47.00 78 LYS A O 1
ATOM 576 N N . LYS A 1 79 ? 16.273 14.846 0.502 1.00 41.03 79 LYS A N 1
ATOM 577 C CA . LYS A 1 79 ? 17.593 15.107 -0.130 1.00 41.03 79 LYS A CA 1
ATOM 578 C C . LYS A 1 79 ? 17.920 14.498 -1.508 1.00 41.03 79 LYS A C 1
ATOM 580 O O . LYS A 1 79 ? 19.062 14.658 -1.926 1.00 41.03 79 LYS A O 1
ATOM 585 N N . LYS A 1 80 ? 17.012 13.869 -2.266 1.00 37.88 80 LYS A N 1
ATOM 586 C CA . LYS A 1 80 ? 17.331 13.473 -3.663 1.00 37.88 80 LYS A CA 1
ATOM 587 C C . LYS A 1 80 ? 16.182 13.695 -4.653 1.00 37.88 80 LYS A C 1
ATOM 589 O O . LYS A 1 80 ? 15.029 13.591 -4.235 1.00 37.88 80 LYS A O 1
ATOM 594 N N . PRO A 1 81 ? 16.500 13.982 -5.936 1.00 39.28 81 PRO A N 1
ATOM 595 C CA . PRO A 1 81 ? 15.531 14.285 -6.981 1.00 39.28 81 PRO A CA 1
ATOM 596 C C . PRO A 1 81 ? 14.784 13.005 -7.358 1.00 39.28 81 PRO A C 1
ATOM 598 O O . PRO A 1 81 ? 15.163 12.272 -8.265 1.00 39.28 81 PRO A O 1
ATOM 601 N N . PHE A 1 82 ? 13.719 12.716 -6.621 1.00 42.59 82 PHE A N 1
ATOM 602 C CA . PHE A 1 82 ? 12.572 12.054 -7.230 1.00 42.59 82 PHE A CA 1
ATOM 603 C C . PHE A 1 82 ? 12.023 12.952 -8.348 1.00 42.59 82 PHE A C 1
ATOM 605 O O . PHE A 1 82 ? 12.326 14.153 -8.342 1.00 42.59 82 PHE A O 1
ATOM 612 N N . PRO A 1 83 ? 11.200 12.425 -9.273 1.00 44.59 83 PRO A N 1
ATOM 613 C CA . PRO A 1 83 ? 10.459 13.294 -10.172 1.00 44.59 83 PRO A CA 1
ATOM 614 C C . PRO A 1 83 ? 9.766 14.375 -9.345 1.00 44.59 83 PRO A C 1
ATOM 616 O O . PRO A 1 83 ? 9.204 14.083 -8.282 1.00 44.59 83 PRO A O 1
ATOM 619 N N . ARG A 1 84 ? 9.876 15.624 -9.799 1.00 42.19 84 ARG A N 1
ATOM 620 C CA . ARG A 1 84 ? 9.604 16.858 -9.041 1.00 42.19 84 ARG A CA 1
ATOM 621 C C . ARG A 1 84 ? 8.189 16.917 -8.453 1.00 42.19 84 ARG A C 1
ATOM 623 O O . ARG A 1 84 ? 7.930 17.729 -7.567 1.00 42.19 84 ARG A O 1
ATOM 630 N N . ASN A 1 85 ? 7.306 16.023 -8.892 1.00 43.62 85 ASN A N 1
ATOM 631 C CA . ASN A 1 85 ? 5.888 16.003 -8.573 1.00 43.62 85 ASN A CA 1
ATOM 632 C C . ASN A 1 85 ? 5.459 14.894 -7.591 1.00 43.62 85 ASN A 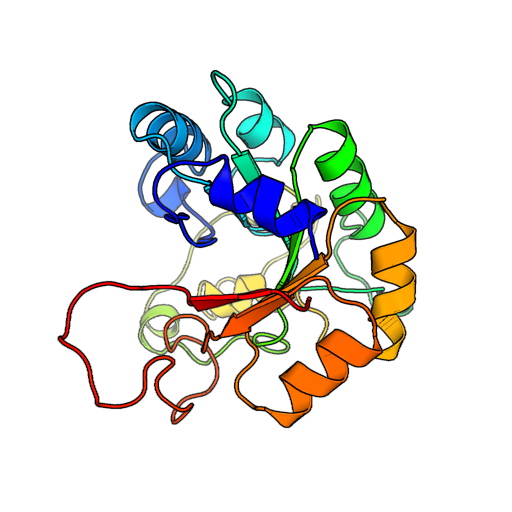C 1
ATOM 634 O O . ASN A 1 85 ? 4.344 14.963 -7.071 1.00 43.62 85 ASN A O 1
ATOM 638 N N . TRP A 1 86 ? 6.313 13.915 -7.255 1.00 53.72 86 TRP A N 1
ATOM 639 C CA . TRP A 1 86 ? 5.940 12.879 -6.282 1.00 53.72 86 TRP A CA 1
ATOM 640 C C . TRP A 1 86 ? 6.092 13.369 -4.839 1.00 53.72 86 TRP A C 1
ATOM 642 O O . TRP A 1 86 ? 7.196 13.629 -4.354 1.00 53.72 86 TRP A O 1
ATOM 652 N N . ASN A 1 87 ? 4.977 13.432 -4.113 1.00 68.00 87 ASN A N 1
ATOM 653 C CA . ASN A 1 87 ? 4.952 13.848 -2.717 1.00 68.00 87 ASN A CA 1
ATOM 654 C C . ASN A 1 87 ? 4.069 12.898 -1.890 1.00 68.00 87 ASN A C 1
ATOM 656 O O . ASN A 1 87 ? 2.843 12.931 -1.986 1.00 68.00 87 ASN A O 1
ATOM 660 N N . ALA A 1 88 ? 4.703 12.077 -1.045 1.00 73.06 88 ALA A N 1
ATOM 661 C CA . ALA A 1 88 ? 4.014 11.142 -0.152 1.00 73.06 88 ALA A CA 1
ATOM 662 C C . ALA A 1 88 ? 3.014 11.845 0.786 1.00 73.06 88 ALA A C 1
ATOM 664 O O . ALA A 1 88 ? 1.965 11.284 1.087 1.00 73.06 88 ALA A O 1
ATOM 665 N N . GLU A 1 89 ? 3.290 13.086 1.198 1.00 82.44 89 GLU A N 1
ATOM 666 C CA . GLU A 1 89 ? 2.346 13.884 1.980 1.00 82.44 89 GLU A CA 1
ATOM 667 C C . GLU A 1 89 ? 1.100 14.257 1.174 1.00 82.44 89 GLU A C 1
ATOM 669 O O . GLU A 1 89 ? -0.011 14.068 1.672 1.00 82.44 89 GLU A O 1
ATOM 674 N N . LYS A 1 90 ? 1.256 14.718 -0.077 1.00 83.12 90 LYS A N 1
ATOM 675 C CA . LYS A 1 90 ? 0.104 15.006 -0.950 1.00 83.12 90 LYS A CA 1
ATOM 676 C C . LYS A 1 90 ? -0.731 13.752 -1.179 1.00 83.12 90 LYS A C 1
ATOM 678 O O . LYS A 1 90 ? -1.949 13.817 -1.069 1.00 83.12 90 LYS A O 1
ATOM 683 N N . LEU A 1 91 ? -0.088 12.612 -1.432 1.00 83.69 91 LEU A N 1
ATOM 684 C CA . LEU A 1 91 ? -0.779 11.347 -1.664 1.00 83.69 91 LEU A CA 1
ATOM 685 C C . LEU A 1 91 ? -1.576 10.883 -0.438 1.00 83.69 91 LEU A C 1
ATOM 687 O O . LEU A 1 91 ? -2.738 10.510 -0.572 1.00 83.69 91 LEU A O 1
ATOM 691 N N . VAL A 1 92 ? -0.971 10.904 0.754 1.00 87.38 92 VAL A N 1
ATOM 692 C CA . VAL A 1 92 ? -1.639 10.473 1.994 1.00 87.38 92 VAL A CA 1
ATOM 693 C C . VAL A 1 92 ? -2.823 11.382 2.315 1.00 87.38 92 VAL A C 1
ATOM 695 O O . VAL A 1 92 ? -3.913 10.882 2.597 1.00 87.38 92 VAL A O 1
ATOM 698 N N . LYS A 1 93 ? -2.642 12.705 2.205 1.00 89.88 93 LYS A N 1
ATOM 699 C CA . LYS A 1 93 ? -3.729 13.679 2.388 1.00 89.88 93 LYS A CA 1
ATOM 700 C C . LYS A 1 93 ? -4.843 13.461 1.367 1.00 89.88 93 LYS A C 1
ATOM 702 O O . LYS A 1 93 ? -6.001 13.328 1.752 1.00 89.88 93 LYS A O 1
ATOM 707 N N . ARG A 1 94 ? -4.490 13.300 0.088 1.00 90.31 94 ARG A N 1
ATOM 708 C CA . ARG A 1 94 ? -5.454 13.043 -0.986 1.00 90.31 94 ARG A CA 1
ATOM 709 C C . ARG A 1 94 ? -6.225 11.743 -0.770 1.00 90.31 94 ARG A C 1
ATOM 711 O O . ARG A 1 94 ? -7.435 11.715 -0.952 1.00 90.31 94 ARG A O 1
ATOM 718 N N . ALA A 1 95 ? -5.565 10.671 -0.340 1.00 90.88 95 ALA A N 1
ATOM 719 C CA . ALA A 1 95 ? -6.237 9.409 -0.038 1.00 90.88 95 ALA A CA 1
ATOM 720 C C . ALA A 1 95 ? -7.237 9.548 1.115 1.00 90.88 95 ALA A C 1
ATOM 722 O O . ALA A 1 95 ? -8.337 9.000 1.030 1.00 90.88 95 ALA A O 1
ATOM 723 N N . ALA A 1 96 ? -6.894 10.311 2.156 1.00 91.75 96 ALA A N 1
ATOM 724 C CA . ALA A 1 96 ? -7.823 10.625 3.236 1.00 91.75 96 ALA A CA 1
ATOM 725 C C . ALA A 1 96 ? -9.030 11.437 2.7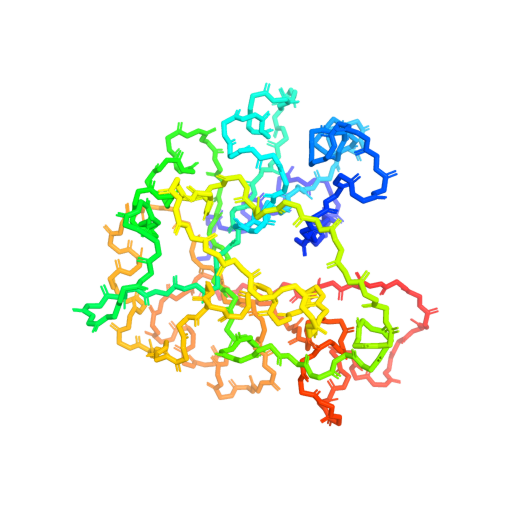35 1.00 91.75 96 ALA A C 1
ATOM 727 O O . ALA A 1 96 ? -10.167 11.057 3.010 1.00 91.75 96 ALA A O 1
ATOM 728 N N . GLU A 1 97 ? -8.805 12.483 1.933 1.00 93.50 97 GLU A N 1
ATOM 729 C CA . GLU A 1 97 ? -9.869 13.297 1.316 1.00 93.50 97 GLU A CA 1
ATOM 730 C C . GLU A 1 97 ? -10.803 12.472 0.421 1.00 93.50 97 GLU A C 1
ATOM 732 O O . GLU A 1 97 ? -12.017 12.666 0.425 1.00 93.50 97 GLU A O 1
ATOM 737 N N . ARG A 1 98 ? -10.253 11.519 -0.339 1.00 93.25 98 ARG A N 1
ATOM 738 C CA . ARG A 1 98 ? -11.021 10.637 -1.234 1.00 93.25 98 ARG A CA 1
ATOM 739 C C . ARG A 1 98 ? -11.699 9.478 -0.491 1.00 93.25 98 ARG A C 1
ATOM 741 O O . ARG A 1 98 ? -12.465 8.713 -1.081 1.00 93.25 98 ARG A O 1
ATOM 748 N N . GLY A 1 99 ? -11.498 9.385 0.823 1.00 91.56 99 GLY A N 1
ATOM 749 C CA . GLY A 1 99 ? -12.217 8.475 1.706 1.00 91.56 99 GLY A CA 1
ATOM 750 C C . GLY A 1 99 ? -11.615 7.075 1.810 1.00 91.56 99 GLY A C 1
ATOM 751 O O . GLY A 1 99 ? -12.347 6.146 2.166 1.00 91.56 99 GLY A O 1
ATOM 752 N N . CYS A 1 100 ? -10.317 6.909 1.527 1.00 92.69 100 CYS A N 1
ATOM 753 C CA . CYS A 1 100 ? -9.581 5.713 1.941 1.00 92.69 100 CYS A CA 1
ATOM 754 C C . CYS A 1 100 ? -9.648 5.564 3.468 1.00 92.69 100 CYS A C 1
ATOM 756 O O . CYS A 1 100 ? -9.713 6.550 4.201 1.00 92.69 100 CYS A O 1
ATOM 758 N N . ARG A 1 101 ? -9.652 4.323 3.959 1.00 91.38 101 ARG A N 1
ATOM 759 C CA . ARG A 1 101 ? -9.931 4.030 5.375 1.00 91.38 101 ARG A CA 1
ATOM 760 C C . ARG A 1 101 ? -8.701 3.706 6.219 1.00 91.38 101 ARG A C 1
ATOM 762 O O . ARG A 1 101 ? -8.811 3.740 7.438 1.00 91.38 101 ARG A O 1
ATOM 769 N N . ALA A 1 102 ? -7.559 3.409 5.603 1.00 91.38 102 ALA A N 1
ATOM 770 C CA . ALA A 1 102 ? -6.272 3.260 6.282 1.00 91.38 102 ALA A CA 1
ATOM 771 C C . ALA A 1 102 ? -5.103 3.406 5.294 1.00 91.38 102 ALA A C 1
ATOM 773 O O . ALA A 1 102 ? -5.282 3.300 4.073 1.00 91.38 102 ALA A O 1
ATOM 774 N N . ILE A 1 103 ? -3.913 3.624 5.849 1.00 91.19 103 ILE A N 1
ATOM 775 C CA . ILE A 1 103 ? -2.633 3.694 5.149 1.00 91.19 103 ILE A CA 1
ATOM 776 C C . ILE A 1 103 ? -1.806 2.455 5.497 1.00 91.19 103 ILE A C 1
ATOM 778 O O . ILE A 1 103 ? -1.639 2.110 6.662 1.00 91.19 103 ILE A O 1
ATOM 782 N N . PHE A 1 104 ? -1.255 1.805 4.482 1.00 91.81 104 PHE A N 1
ATOM 783 C CA . PHE A 1 104 ? -0.377 0.650 4.602 1.00 91.81 104 PHE A CA 1
ATOM 784 C C . PHE A 1 104 ? 1.022 1.027 4.125 1.00 91.81 104 PHE A C 1
ATOM 786 O O . PHE A 1 104 ? 1.286 1.124 2.925 1.00 91.81 104 PHE A O 1
ATOM 793 N N . LEU A 1 105 ? 1.938 1.243 5.061 1.00 90.88 105 LEU A N 1
ATOM 794 C CA . LEU A 1 105 ? 3.331 1.521 4.732 1.00 90.88 105 LEU A CA 1
ATOM 795 C C . LEU A 1 105 ? 4.035 0.203 4.404 1.00 90.88 105 LEU A C 1
ATOM 797 O O . LEU A 1 105 ? 4.141 -0.677 5.252 1.00 90.88 105 LEU A O 1
ATOM 801 N N . THR A 1 106 ? 4.491 0.050 3.164 1.00 89.31 106 THR A N 1
ATOM 802 C CA . THR A 1 106 ? 5.260 -1.119 2.727 1.00 89.31 106 THR A CA 1
ATOM 803 C C . THR A 1 106 ? 6.718 -0.945 3.140 1.00 89.31 106 THR A C 1
ATOM 805 O O . THR A 1 106 ? 7.371 -0.020 2.667 1.00 89.31 106 THR A O 1
ATOM 808 N N . VAL A 1 107 ? 7.220 -1.831 4.003 1.00 90.12 107 VAL A N 1
ATOM 809 C CA . VAL A 1 107 ? 8.566 -1.744 4.607 1.00 90.12 107 VAL A CA 1
ATOM 810 C C . VAL A 1 107 ? 9.536 -2.830 4.115 1.00 90.12 107 VAL 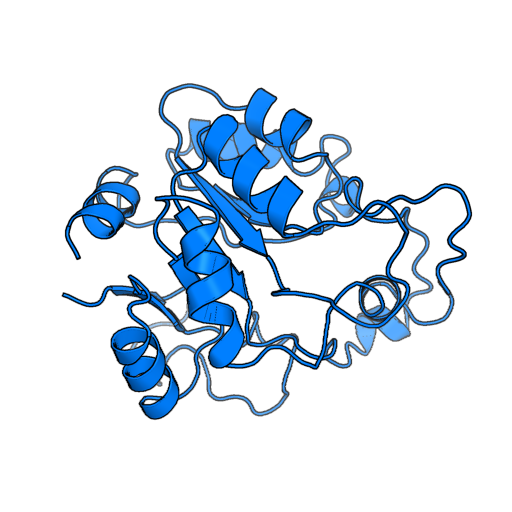A C 1
ATOM 812 O O . VAL A 1 107 ? 10.725 -2.765 4.400 1.00 90.12 107 VAL A O 1
ATOM 815 N N . ASP A 1 108 ? 9.058 -3.807 3.334 1.00 88.50 108 ASP A N 1
ATOM 816 C CA . ASP A 1 108 ? 9.840 -4.953 2.826 1.00 88.50 108 ASP A CA 1
ATOM 817 C C . ASP A 1 108 ? 10.498 -4.713 1.450 1.00 88.50 108 ASP A C 1
ATOM 819 O O . ASP A 1 108 ? 11.072 -5.631 0.853 1.00 88.50 108 ASP A O 1
ATOM 823 N N . ALA A 1 109 ? 10.427 -3.484 0.928 1.00 85.00 109 ALA A N 1
ATOM 824 C CA . ALA A 1 109 ? 10.918 -3.146 -0.407 1.00 85.00 109 ALA A CA 1
ATOM 825 C C . ALA A 1 109 ? 11.839 -1.910 -0.501 1.00 85.00 109 ALA A C 1
ATOM 827 O O . ALA A 1 109 ? 11.710 -1.165 -1.469 1.00 85.00 109 ALA A O 1
ATOM 828 N N . PRO A 1 110 ? 12.809 -1.686 0.416 1.00 78.81 110 PRO A N 1
ATOM 829 C CA . PRO A 1 110 ? 13.724 -0.533 0.338 1.00 78.81 110 PRO A CA 1
ATOM 830 C C . PRO A 1 110 ? 14.614 -0.553 -0.916 1.00 78.81 110 PRO A C 1
ATOM 832 O O . PRO A 1 110 ? 15.122 0.478 -1.353 1.00 78.81 110 PRO A O 1
ATOM 835 N N . GLN A 1 111 ? 14.806 -1.738 -1.494 1.00 78.31 111 GLN A N 1
ATOM 836 C CA . GLN A 1 111 ? 15.367 -1.984 -2.816 1.00 78.31 111 GLN A CA 1
ATOM 837 C C . GLN A 1 111 ? 14.477 -3.004 -3.518 1.00 78.31 111 GLN A C 1
ATOM 839 O O . GLN A 1 111 ? 13.902 -3.874 -2.865 1.00 78.31 111 GLN A O 1
ATOM 844 N N . ILE A 1 112 ? 14.360 -2.928 -4.841 1.00 79.75 112 ILE A N 1
ATOM 845 C CA . ILE A 1 112 ? 13.558 -3.900 -5.586 1.00 79.75 112 ILE A CA 1
ATOM 846 C C . ILE A 1 112 ? 14.298 -5.236 -5.663 1.00 79.75 112 ILE A C 1
ATOM 848 O O . ILE A 1 112 ? 15.471 -5.280 -6.036 1.00 79.75 112 ILE A O 1
ATOM 852 N N . GLY A 1 113 ? 13.598 -6.321 -5.316 1.00 81.88 113 GLY A N 1
ATOM 853 C CA . GLY A 1 113 ? 14.136 -7.676 -5.411 1.00 81.88 113 GLY A CA 1
ATOM 854 C C . GLY A 1 113 ? 14.527 -8.051 -6.841 1.00 81.88 113 GLY A C 1
ATOM 855 O O . GLY A 1 113 ? 13.954 -7.568 -7.823 1.00 81.88 113 GLY A O 1
ATOM 856 N N .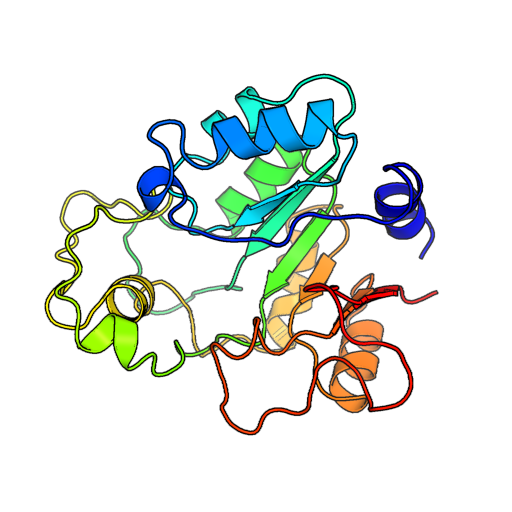 ARG A 1 114 ? 15.515 -8.939 -6.968 1.00 84.81 114 ARG A N 1
ATOM 857 C CA . ARG A 1 114 ? 16.027 -9.394 -8.263 1.00 84.81 114 ARG A CA 1
ATOM 858 C C . ARG A 1 114 ? 15.073 -10.418 -8.879 1.00 84.81 114 ARG A C 1
ATOM 860 O O . ARG A 1 114 ? 15.019 -11.566 -8.457 1.00 84.81 114 ARG A O 1
ATOM 867 N N . ARG A 1 115 ? 14.326 -10.006 -9.903 1.00 84.81 115 ARG A N 1
ATOM 868 C CA . ARG A 1 115 ? 13.319 -10.841 -10.577 1.00 84.81 115 ARG A CA 1
ATOM 869 C C . ARG A 1 115 ? 13.850 -11.288 -11.932 1.00 84.81 115 ARG A C 1
ATOM 871 O O . ARG A 1 115 ? 13.728 -10.573 -12.918 1.00 84.81 115 ARG A O 1
ATOM 878 N N . GLU A 1 116 ? 14.450 -12.473 -11.989 1.00 84.56 116 GLU A N 1
ATOM 879 C CA . GLU A 1 116 ? 15.149 -12.933 -13.198 1.00 84.56 116 GLU A CA 1
ATOM 880 C C . GLU A 1 116 ? 14.251 -13.022 -14.435 1.00 84.56 116 GLU A C 1
ATOM 882 O O . GLU A 1 116 ? 14.688 -12.701 -15.536 1.00 84.56 116 GLU A O 1
ATOM 887 N N . LYS A 1 117 ? 12.991 -13.444 -14.263 1.00 82.88 117 LYS A N 1
ATOM 888 C CA . LYS A 1 117 ? 12.017 -13.481 -15.363 1.00 82.88 117 LYS A CA 1
ATOM 889 C C . LYS A 1 117 ? 11.761 -12.077 -15.914 1.00 82.88 117 LYS A C 1
ATOM 891 O O . LYS A 1 117 ? 11.815 -11.902 -17.126 1.00 82.88 117 LYS A O 1
ATOM 896 N N . ASP A 1 118 ? 11.578 -11.090 -15.036 1.00 77.50 118 ASP A N 1
ATOM 897 C CA . ASP A 1 118 ? 11.397 -9.686 -15.422 1.00 77.50 118 ASP A CA 1
ATOM 898 C C . ASP A 1 118 ? 12.650 -9.134 -16.129 1.00 77.50 118 ASP A C 1
ATOM 900 O O . ASP A 1 118 ? 12.512 -8.342 -17.047 1.00 77.50 118 ASP A O 1
ATOM 904 N N . MET A 1 119 ? 13.862 -9.554 -15.742 1.00 75.38 119 MET A N 1
ATOM 905 C CA . MET A 1 119 ? 15.119 -9.110 -16.375 1.00 75.38 119 MET A CA 1
ATOM 906 C C . MET A 1 119 ? 15.357 -9.729 -17.759 1.00 75.38 119 MET A C 1
ATOM 908 O O . MET A 1 119 ? 16.003 -9.118 -18.605 1.00 75.38 119 MET A O 1
ATOM 912 N N . ARG A 1 120 ? 14.862 -10.951 -17.998 1.00 79.69 120 ARG A N 1
ATOM 913 C CA . ARG A 1 120 ? 14.929 -11.605 -19.319 1.00 79.69 120 ARG A CA 1
ATOM 914 C C . ARG A 1 120 ? 13.953 -10.976 -20.318 1.00 79.69 120 ARG A C 1
ATOM 916 O O . ARG A 1 120 ? 14.156 -11.094 -21.523 1.00 79.69 120 ARG A O 1
ATOM 923 N N . LEU A 1 121 ? 12.903 -10.322 -19.825 1.00 70.06 121 LEU A N 1
ATOM 924 C CA . LEU A 1 121 ? 11.894 -9.647 -20.632 1.00 70.06 121 LEU A CA 1
ATOM 925 C C . LEU A 1 121 ? 12.258 -8.164 -20.780 1.00 70.06 121 LEU A C 1
ATOM 927 O O . LEU A 1 121 ? 12.376 -7.437 -19.797 1.00 70.06 121 LEU A O 1
ATOM 931 N N . LYS A 1 122 ? 12.405 -7.684 -22.019 1.00 59.22 122 LYS A N 1
ATOM 932 C CA . LYS A 1 122 ? 12.548 -6.245 -22.285 1.00 59.22 122 LYS A CA 1
ATOM 933 C C . LYS A 1 122 ? 11.214 -5.574 -21.956 1.00 59.22 122 LYS A C 1
ATOM 935 O O . LYS A 1 122 ? 10.239 -5.758 -22.678 1.00 59.22 122 LYS A O 1
ATOM 940 N N . TYR A 1 123 ? 11.152 -4.871 -20.830 1.00 57.31 123 TYR A N 1
ATOM 941 C CA . TYR A 1 123 ? 9.918 -4.255 -20.353 1.00 57.31 123 TYR A CA 1
ATOM 942 C C . TYR A 1 123 ? 9.713 -2.898 -21.023 1.00 57.31 123 TYR A C 1
ATOM 944 O O . TYR A 1 123 ? 10.569 -2.021 -20.930 1.00 57.31 123 TYR A O 1
ATOM 952 N N . VAL A 1 124 ? 8.576 -2.722 -21.690 1.00 52.75 124 VAL A N 1
ATOM 953 C CA . VAL A 1 124 ? 8.214 -1.479 -22.375 1.00 52.75 124 VAL A CA 1
ATOM 954 C C . VAL A 1 124 ? 6.855 -1.051 -21.839 1.00 52.75 124 VAL A C 1
ATOM 956 O O . VAL A 1 124 ? 5.829 -1.408 -22.401 1.00 52.75 124 VAL A O 1
ATOM 959 N N . ASP A 1 125 ? 6.837 -0.347 -20.713 1.00 56.75 125 ASP A N 1
ATOM 960 C CA . ASP A 1 125 ? 5.600 0.217 -20.167 1.00 56.75 125 ASP A CA 1
ATOM 961 C C . ASP A 1 125 ? 5.818 1.668 -19.739 1.00 56.75 125 ASP A C 1
ATOM 963 O O . ASP A 1 125 ? 6.952 2.126 -19.537 1.00 56.75 125 ASP A O 1
ATOM 967 N N . GLU A 1 126 ? 4.717 2.397 -19.635 1.00 56.00 126 GLU A N 1
ATOM 968 C CA . GLU A 1 126 ? 4.693 3.773 -19.162 1.00 56.00 126 GLU A CA 1
ATOM 969 C C . GLU A 1 126 ? 4.850 3.823 -17.633 1.00 56.00 126 GLU A C 1
ATOM 971 O O . GLU A 1 126 ? 4.432 2.918 -16.912 1.00 56.00 126 GLU A O 1
ATOM 976 N N . ALA A 1 127 ? 5.443 4.899 -17.108 1.00 57.69 127 ALA A N 1
ATOM 977 C CA . ALA A 1 127 ? 5.596 5.064 -15.662 1.00 57.69 127 ALA A CA 1
ATOM 978 C C . ALA A 1 127 ? 4.223 5.095 -14.940 1.00 57.69 127 ALA A C 1
ATOM 980 O O . ALA A 1 127 ? 3.233 5.550 -15.538 1.00 57.69 127 ALA A O 1
ATOM 981 N N . PRO A 1 128 ? 4.147 4.657 -13.661 1.00 62.62 128 PRO A N 1
ATOM 982 C CA . PRO A 1 128 ? 2.931 4.754 -12.849 1.00 62.62 128 PRO A CA 1
ATOM 983 C C . PRO A 1 128 ? 2.357 6.169 -12.867 1.00 62.62 128 PRO A C 1
ATOM 985 O O . PRO A 1 128 ? 3.116 7.134 -12.808 1.00 62.62 128 PRO A O 1
ATOM 988 N N . HIS A 1 129 ? 1.030 6.308 -12.940 1.00 64.56 129 HIS A N 1
ATOM 989 C CA . HIS A 1 129 ? 0.394 7.591 -13.271 1.00 64.56 129 HIS A CA 1
ATOM 990 C C . HIS A 1 129 ? 0.773 8.718 -12.300 1.00 64.56 129 HIS A C 1
ATOM 992 O O . HIS A 1 129 ? 1.149 9.804 -12.726 1.00 64.56 129 HIS A O 1
ATOM 998 N N . GLU A 1 130 ? 0.732 8.448 -10.995 1.00 61.56 130 GLU A N 1
ATOM 999 C CA . GLU A 1 130 ? 1.077 9.419 -9.941 1.00 61.56 130 GLU A CA 1
ATOM 1000 C C . GLU A 1 130 ? 2.568 9.800 -9.915 1.00 61.56 130 GLU A C 1
ATOM 1002 O O . GLU A 1 130 ? 2.986 10.703 -9.194 1.00 61.56 130 GLU A O 1
ATOM 1007 N N . GLN A 1 131 ? 3.388 9.075 -10.671 1.00 58.25 131 GLN A N 1
ATOM 1008 C CA . GLN A 1 131 ? 4.839 9.205 -10.707 1.00 58.25 131 GLN A CA 1
ATOM 1009 C C . GLN A 1 131 ? 5.355 9.622 -12.086 1.00 58.25 131 GLN A C 1
ATOM 1011 O O . GLN A 1 131 ? 6.569 9.704 -12.281 1.00 58.25 131 GLN A O 1
ATOM 1016 N N . ARG A 1 132 ? 4.449 9.899 -13.035 1.00 61.84 132 ARG A N 1
ATOM 1017 C CA . ARG A 1 132 ? 4.798 10.485 -14.328 1.00 61.84 132 ARG A CA 1
ATOM 1018 C C . ARG A 1 132 ? 5.289 11.909 -14.100 1.00 61.84 132 ARG A C 1
ATOM 1020 O O . ARG A 1 132 ? 4.607 12.726 -13.487 1.00 61.84 132 ARG A O 1
ATOM 1027 N N . ASP A 1 133 ? 6.476 12.189 -14.611 1.00 53.50 133 ASP A N 1
ATOM 1028 C CA . ASP A 1 133 ? 7.024 13.535 -14.703 1.00 53.50 133 ASP A CA 1
ATOM 1029 C C . ASP A 1 133 ? 7.441 13.753 -16.149 1.00 53.50 133 ASP A C 1
ATOM 1031 O O . ASP A 1 133 ? 8.072 12.880 -16.759 1.00 53.50 133 ASP A O 1
ATOM 1035 N N . GLU A 1 134 ? 7.042 14.888 -16.710 1.00 42.44 134 GLU A N 1
ATOM 1036 C CA . GLU A 1 134 ? 7.403 15.267 -18.070 1.00 42.44 134 GLU A CA 1
ATOM 1037 C C . GLU A 1 134 ? 8.919 15.514 -18.102 1.00 42.44 134 GLU A C 1
ATOM 1039 O O . GLU A 1 134 ? 9.416 16.533 -17.626 1.00 42.44 134 GLU A O 1
ATOM 1044 N N . GLY A 1 135 ? 9.674 14.524 -18.592 1.00 43.44 135 GLY A N 1
ATOM 1045 C CA . GLY A 1 135 ? 11.132 14.597 -18.730 1.00 43.44 135 GLY A CA 1
ATOM 1046 C C . GLY A 1 135 ? 11.946 13.570 -17.936 1.00 43.44 135 GLY A C 1
ATOM 1047 O O . GLY A 1 135 ? 13.172 13.647 -17.966 1.00 43.44 135 GLY A O 1
ATOM 1048 N N . MET A 1 136 ? 11.326 12.602 -17.245 1.00 47.38 136 MET A N 1
ATOM 1049 C CA . MET A 1 136 ? 12.074 11.464 -16.687 1.00 47.38 136 MET A CA 1
ATOM 1050 C C . MET A 1 136 ? 12.258 10.347 -17.721 1.00 47.38 136 MET A C 1
ATOM 1052 O O . MET A 1 136 ? 11.316 9.628 -18.058 1.00 47.38 136 MET A O 1
ATOM 1056 N N . GLU A 1 137 ? 13.496 10.158 -18.177 1.00 46.94 137 GLU A N 1
ATOM 1057 C CA . GLU A 1 137 ? 13.896 8.950 -18.896 1.00 46.94 137 GLU A CA 1
ATOM 1058 C C . GLU A 1 137 ? 14.010 7.791 -17.900 1.00 46.94 137 GLU A C 1
ATOM 1060 O O . GLU A 1 137 ? 14.902 7.737 -17.052 1.00 46.94 137 GLU A O 1
ATOM 1065 N N . VAL A 1 138 ? 13.060 6.864 -17.966 1.00 53.22 138 VAL A N 1
ATOM 1066 C CA . VAL A 1 138 ? 13.141 5.610 -17.219 1.00 53.22 138 VAL A CA 1
ATOM 1067 C C . VAL A 1 138 ? 13.999 4.650 -18.036 1.00 53.22 138 VAL A C 1
ATOM 1069 O O . VAL A 1 138 ? 13.641 4.338 -19.171 1.00 53.22 138 VAL A O 1
ATOM 1072 N N . ASP A 1 139 ? 15.107 4.161 -17.474 1.00 54.66 139 ASP A N 1
ATOM 1073 C CA . ASP A 1 139 ? 15.895 3.100 -18.109 1.00 54.66 139 ASP A CA 1
ATOM 1074 C C . ASP A 1 139 ? 15.072 1.801 -18.159 1.00 54.66 139 ASP A C 1
ATOM 1076 O O . ASP A 1 139 ? 14.896 1.087 -17.167 1.00 54.66 139 ASP A O 1
ATOM 1080 N N . ARG A 1 140 ? 14.536 1.521 -19.349 1.00 58.06 140 ARG A N 1
ATOM 1081 C CA . ARG A 1 140 ? 13.681 0.367 -19.663 1.00 58.06 140 ARG A CA 1
ATOM 1082 C C . ARG A 1 140 ? 14.483 -0.886 -20.031 1.00 58.06 140 ARG A C 1
ATOM 1084 O O . ARG A 1 140 ? 13.898 -1.949 -20.235 1.00 58.06 140 ARG A O 1
ATOM 1091 N N . SER A 1 141 ? 15.815 -0.801 -20.093 1.00 54.50 141 SER A N 1
ATOM 1092 C CA . SER A 1 141 ? 16.675 -1.923 -20.496 1.00 54.50 141 SER A CA 1
ATOM 1093 C C . SER A 1 141 ? 16.798 -3.023 -19.434 1.00 54.50 141 SER A C 1
ATOM 1095 O O . SER A 1 141 ? 17.181 -4.144 -19.756 1.00 54.50 141 SER A O 1
ATOM 1097 N N . GLN A 1 142 ? 16.442 -2.723 -18.179 1.00 55.69 142 GLN A N 1
ATOM 1098 C CA . GLN A 1 142 ? 16.688 -3.579 -17.009 1.00 55.69 142 GLN A CA 1
ATOM 1099 C C . GLN A 1 142 ? 15.425 -4.266 -16.437 1.00 55.69 142 GLN A C 1
ATOM 1101 O O . GLN A 1 142 ? 15.488 -4.887 -15.372 1.00 55.69 142 GLN A O 1
ATOM 1106 N N . GLY A 1 143 ? 14.275 -4.163 -17.116 1.00 59.09 143 GLY A N 1
ATOM 1107 C CA . GLY A 1 143 ? 13.014 -4.814 -16.725 1.00 59.09 143 GLY A CA 1
ATOM 1108 C C . GLY A 1 143 ? 12.117 -4.009 -15.764 1.00 59.09 143 GLY A C 1
ATOM 1109 O O . GLY A 1 143 ? 12.532 -3.015 -15.161 1.00 59.09 143 GLY A O 1
ATOM 1110 N N . ALA A 1 144 ? 10.866 -4.463 -15.593 1.00 60.09 144 ALA A N 1
ATOM 1111 C CA . ALA A 1 144 ? 9.790 -3.759 -14.868 1.00 60.09 144 ALA A CA 1
ATOM 1112 C C . ALA A 1 144 ? 10.152 -3.372 -13.428 1.00 60.09 144 ALA A C 1
ATOM 1114 O O . ALA A 1 144 ? 9.843 -2.282 -12.949 1.00 60.09 144 ALA A O 1
ATOM 1115 N N . GLY A 1 145 ? 10.835 -4.279 -12.723 1.00 57.97 145 GLY A N 1
ATOM 1116 C CA . GLY A 1 145 ? 11.249 -4.051 -11.343 1.00 57.97 145 GLY A CA 1
ATOM 1117 C C . GLY A 1 145 ? 12.246 -2.899 -11.204 1.00 57.97 145 GLY A C 1
ATOM 1118 O O . GLY A 1 145 ? 12.157 -2.128 -10.252 1.00 57.97 145 GLY A O 1
ATOM 1119 N N . ARG A 1 146 ? 13.176 -2.738 -12.155 1.00 58.69 146 ARG A N 1
ATOM 1120 C CA . ARG A 1 146 ? 14.215 -1.702 -12.076 1.00 58.69 146 ARG A CA 1
ATOM 1121 C C . ARG A 1 146 ? 13.679 -0.325 -12.457 1.00 58.69 146 ARG A C 1
ATOM 1123 O O . ARG A 1 146 ? 14.028 0.640 -11.780 1.00 58.69 146 ARG A O 1
ATOM 1130 N N . ALA A 1 147 ? 12.766 -0.259 -13.427 1.00 55.44 147 ALA A N 1
ATOM 1131 C CA . ALA A 1 147 ? 12.039 0.959 -13.791 1.00 55.44 147 ALA A CA 1
ATOM 1132 C C . ALA A 1 147 ? 11.320 1.598 -12.587 1.00 55.44 147 ALA A C 1
ATOM 1134 O O . ALA A 1 147 ? 11.267 2.813 -12.467 1.00 55.44 147 ALA A O 1
ATOM 1135 N N . ILE A 1 148 ? 10.831 0.768 -11.661 1.00 57.69 148 ILE A N 1
ATOM 1136 C CA . ILE A 1 148 ? 10.120 1.183 -10.445 1.00 57.69 148 ILE A CA 1
ATOM 1137 C C . ILE A 1 148 ? 11.083 1.543 -9.287 1.00 57.69 148 ILE A C 1
ATOM 1139 O O . ILE A 1 148 ? 10.702 2.213 -8.328 1.00 57.69 148 ILE A O 1
ATOM 1143 N N . SER A 1 149 ? 12.351 1.120 -9.352 1.00 59.03 149 SER A N 1
ATOM 1144 C CA . SER A 1 149 ? 13.298 1.228 -8.228 1.00 59.03 149 SER A CA 1
ATOM 1145 C C . SER A 1 149 ? 13.738 2.656 -7.895 1.00 59.03 149 SER A C 1
ATOM 1147 O O . SER A 1 149 ? 14.026 2.941 -6.735 1.00 59.03 149 SER A O 1
ATOM 1149 N N . SER A 1 150 ? 13.732 3.569 -8.873 1.00 58.84 150 SER A N 1
ATOM 1150 C CA . SER A 1 150 ? 13.988 5.000 -8.648 1.00 58.84 150 SER A CA 1
ATOM 1151 C C . SER A 1 150 ? 12.921 5.652 -7.767 1.00 58.84 150 SER A C 1
ATOM 1153 O O . SER A 1 150 ? 13.166 6.714 -7.197 1.00 58.84 150 SER A O 1
ATOM 1155 N N . PHE A 1 151 ? 11.765 4.995 -7.624 1.00 59.22 151 PHE A N 1
ATOM 1156 C CA . PHE A 1 151 ? 10.608 5.491 -6.898 1.00 59.22 151 PHE A CA 1
ATOM 1157 C C . PHE A 1 151 ? 10.468 4.930 -5.478 1.00 59.22 151 PHE A C 1
ATOM 1159 O O . PHE A 1 151 ? 9.416 5.106 -4.850 1.00 59.22 151 PHE A O 1
ATOM 1166 N N . VAL A 1 152 ? 11.508 4.302 -4.921 1.00 66.62 152 VAL A N 1
ATOM 1167 C CA . VAL A 1 152 ? 11.517 3.856 -3.521 1.00 66.62 152 VAL A CA 1
ATOM 1168 C C . VAL A 1 152 ? 12.745 4.389 -2.788 1.00 66.62 152 VAL A C 1
ATOM 1170 O O . VAL A 1 152 ? 13.872 4.266 -3.260 1.00 66.62 152 VAL A O 1
ATOM 1173 N N . SER A 1 153 ? 12.525 5.011 -1.629 1.00 68.56 153 SER A N 1
ATOM 1174 C CA . SER A 1 153 ? 13.601 5.489 -0.770 1.00 68.56 153 SER A CA 1
ATOM 1175 C C . SER A 1 153 ? 14.162 4.332 0.058 1.00 68.56 153 SER A C 1
ATOM 1177 O O . SER A 1 153 ? 13.422 3.746 0.851 1.00 68.56 153 SER A O 1
ATOM 1179 N N . PRO A 1 154 ? 15.471 4.041 -0.025 1.00 74.06 154 PRO A N 1
ATOM 1180 C CA . PRO A 1 154 ? 16.100 3.054 0.846 1.00 74.06 154 PRO A CA 1
ATOM 1181 C C . PRO A 1 154 ? 16.297 3.562 2.281 1.00 74.06 154 PRO A C 1
ATOM 1183 O O . PRO A 1 154 ? 16.760 2.809 3.129 1.00 74.06 154 PRO A O 1
ATOM 1186 N N . SER A 1 155 ? 16.004 4.838 2.561 1.00 77.88 155 SER A N 1
ATOM 1187 C CA . SER A 1 155 ? 16.301 5.477 3.848 1.00 77.88 155 SER A CA 1
ATOM 1188 C C . SER A 1 155 ? 15.159 5.421 4.861 1.00 77.88 155 SER A C 1
ATOM 1190 O O . SER A 1 155 ? 15.239 6.120 5.870 1.00 77.88 155 SER A O 1
ATOM 1192 N N . LEU A 1 156 ? 14.082 4.680 4.576 1.00 82.25 156 LEU A N 1
ATOM 1193 C CA . LEU A 1 156 ? 12.939 4.570 5.478 1.00 82.25 156 LEU A CA 1
ATOM 1194 C C . LEU A 1 156 ? 13.395 4.038 6.841 1.00 82.25 156 LEU A C 1
ATOM 1196 O O . LEU A 1 156 ? 14.042 2.995 6.921 1.00 82.25 156 LEU A O 1
ATOM 1200 N N . CYS A 1 157 ? 13.041 4.742 7.911 1.00 87.25 157 CYS A N 1
ATOM 1201 C CA . CYS A 1 157 ? 13.380 4.334 9.266 1.00 87.25 157 CYS A CA 1
ATOM 1202 C C . CYS A 1 157 ? 12.247 4.630 10.255 1.00 87.25 157 CYS A C 1
ATOM 1204 O O . CYS A 1 157 ? 11.308 5.375 9.975 1.00 87.25 157 CYS A O 1
ATOM 1206 N N . TRP A 1 158 ? 12.362 4.082 11.464 1.00 90.50 158 TRP A N 1
ATOM 1207 C CA . TRP A 1 158 ? 11.375 4.252 12.534 1.00 90.50 158 TRP A CA 1
ATOM 1208 C C . TRP A 1 158 ? 11.072 5.722 12.887 1.00 90.50 158 TRP A C 1
ATOM 1210 O O . TRP A 1 158 ? 9.945 6.059 13.247 1.00 90.50 158 TRP A O 1
ATOM 1220 N N . LYS A 1 159 ? 12.036 6.634 12.687 1.00 87.25 159 LYS A N 1
ATOM 1221 C CA . LYS A 1 159 ? 11.865 8.083 12.918 1.00 87.25 159 LYS A CA 1
ATOM 1222 C C . LYS A 1 159 ? 10.886 8.745 11.945 1.00 87.25 159 LYS A C 1
ATOM 1224 O O . LYS A 1 159 ? 10.433 9.860 12.204 1.00 87.25 159 LYS A O 1
ATOM 1229 N N . ASP A 1 160 ? 10.558 8.085 10.838 1.00 86.25 160 ASP A N 1
ATOM 1230 C CA . ASP A 1 160 ? 9.611 8.599 9.853 1.00 86.25 160 ASP A CA 1
ATOM 1231 C C . ASP A 1 160 ? 8.153 8.278 10.210 1.00 86.25 160 ASP A C 1
ATOM 1233 O O . ASP A 1 160 ? 7.244 8.953 9.719 1.00 86.25 160 ASP A O 1
ATOM 1237 N N . ILE A 1 161 ? 7.918 7.306 11.102 1.00 88.94 161 ILE A N 1
ATOM 1238 C CA . ILE A 1 161 ? 6.572 6.887 11.515 1.00 88.94 161 ILE A CA 1
ATOM 1239 C C . ILE A 1 161 ? 5.782 8.042 12.150 1.00 88.94 161 ILE A C 1
ATOM 1241 O O . ILE A 1 161 ? 4.673 8.303 11.677 1.00 88.94 161 ILE A O 1
ATOM 1245 N N . PRO A 1 162 ? 6.313 8.812 13.127 1.00 89.88 162 PRO A N 1
ATOM 1246 C CA . PRO A 1 162 ? 5.573 9.938 13.703 1.00 89.88 162 PRO A CA 1
ATOM 1247 C C . PRO A 1 162 ? 5.186 10.999 12.667 1.00 89.88 162 PRO A C 1
ATOM 1249 O O . PRO A 1 162 ? 4.084 11.541 12.717 1.00 89.88 162 PRO A O 1
ATOM 1252 N N . TRP A 1 163 ? 6.064 11.268 11.693 1.00 87.94 163 TRP A N 1
ATOM 1253 C CA . TRP A 1 163 ? 5.767 12.204 10.607 1.00 87.94 163 TRP A CA 1
ATOM 1254 C C . TRP A 1 163 ? 4.655 11.681 9.696 1.00 87.94 163 TRP A C 1
ATOM 1256 O O . TRP A 1 163 ? 3.748 12.434 9.366 1.00 87.94 163 TRP A O 1
ATOM 1266 N N . LEU A 1 164 ? 4.686 10.403 9.307 1.00 87.00 164 LEU A N 1
ATOM 1267 C CA . LEU A 1 164 ? 3.646 9.824 8.453 1.00 87.00 164 LEU A CA 1
ATOM 1268 C C . LEU A 1 164 ? 2.282 9.839 9.156 1.00 87.00 164 LEU A C 1
ATOM 1270 O O . LEU A 1 164 ? 1.276 10.204 8.547 1.00 87.00 164 LEU A O 1
ATOM 1274 N N . ARG A 1 165 ? 2.262 9.518 10.455 1.00 89.25 165 ARG A N 1
ATOM 1275 C CA . ARG A 1 165 ? 1.060 9.595 11.29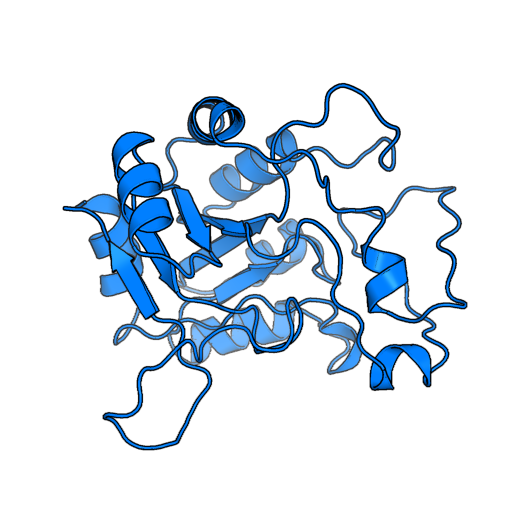7 1.00 89.25 165 ARG A CA 1
ATOM 1276 C C . ARG A 1 165 ? 0.541 11.024 11.443 1.00 89.25 165 ARG A C 1
ATOM 1278 O O . ARG A 1 165 ? -0.665 11.216 11.485 1.00 89.25 165 ARG A O 1
ATOM 1285 N N . SER A 1 166 ? 1.409 12.041 11.445 1.00 90.12 166 SER A N 1
ATOM 1286 C CA . SER A 1 166 ? 0.958 13.438 11.532 1.00 90.12 166 SER A CA 1
ATOM 1287 C C . SER A 1 166 ? 0.253 13.948 10.268 1.00 90.12 166 SER A C 1
ATOM 1289 O O . SER A 1 166 ? -0.305 15.040 10.287 1.00 90.12 166 SER A O 1
ATOM 1291 N N . LEU A 1 167 ? 0.288 13.207 9.153 1.00 88.69 167 LEU A N 1
ATOM 1292 C CA . LEU A 1 167 ? -0.309 13.645 7.885 1.00 88.69 167 LEU A CA 1
ATOM 1293 C C . LEU A 1 167 ? -1.821 13.417 7.798 1.00 88.69 167 LEU A C 1
ATOM 1295 O O . LEU A 1 167 ? -2.483 14.086 7.005 1.00 88.69 167 LEU A O 1
ATOM 1299 N N . SER A 1 168 ? -2.367 12.464 8.558 1.00 90.12 168 SER A N 1
ATOM 1300 C CA . SER A 1 168 ? -3.799 12.153 8.556 1.00 90.12 168 SER A CA 1
ATOM 1301 C C . SER A 1 168 ? -4.209 11.397 9.819 1.00 90.12 168 SER A C 1
ATOM 1303 O O . SER A 1 168 ? -3.397 10.709 10.422 1.00 90.12 168 SER A O 1
ATOM 1305 N N . ASN A 1 169 ? -5.499 11.430 10.158 1.00 91.31 169 ASN A N 1
ATOM 1306 C CA . ASN A 1 169 ? -6.064 10.630 11.254 1.00 91.31 169 ASN A CA 1
ATOM 1307 C C . ASN A 1 169 ? -6.381 9.175 10.857 1.00 91.31 169 ASN A C 1
ATOM 1309 O O . ASN A 1 169 ? -7.038 8.460 11.623 1.00 91.31 169 ASN A O 1
ATOM 1313 N N . LEU A 1 170 ? -5.996 8.760 9.644 1.00 91.31 170 LEU A N 1
ATOM 1314 C CA . LEU A 1 170 ? -6.194 7.392 9.190 1.00 91.31 170 LEU A CA 1
ATOM 1315 C C . LEU A 1 170 ? -5.261 6.447 9.952 1.00 91.31 170 LEU A C 1
ATOM 1317 O O . LEU A 1 170 ? -4.111 6.806 10.207 1.00 91.31 170 LEU A O 1
ATOM 1321 N N . PRO A 1 171 ? -5.716 5.225 10.259 1.00 92.31 171 PRO A N 1
ATOM 1322 C CA . PRO A 1 171 ? -4.837 4.214 10.814 1.00 92.31 171 PRO A CA 1
ATOM 1323 C C . PRO A 1 171 ? -3.664 3.891 9.886 1.00 92.31 171 PRO A C 1
ATOM 1325 O O . PRO A 1 171 ? -3.836 3.799 8.667 1.00 92.31 171 PRO A O 1
ATOM 1328 N N . LEU A 1 172 ? -2.498 3.671 10.479 1.00 91.19 172 LEU A N 1
ATOM 1329 C CA . LEU A 1 172 ? -1.257 3.282 9.837 1.00 91.19 172 LEU A CA 1
ATOM 1330 C C . LEU A 1 172 ? -0.924 1.824 10.172 1.00 91.19 172 LEU A C 1
ATOM 1332 O O . LEU A 1 172 ? -0.753 1.449 11.330 1.00 91.19 172 LEU A O 1
ATOM 1336 N N . VAL A 1 173 ? -0.784 1.003 9.136 1.00 92.50 173 VAL A N 1
ATOM 1337 C CA . VAL A 1 173 ? -0.440 -0.419 9.238 1.00 92.50 173 VAL A CA 1
ATOM 1338 C C . VAL A 1 173 ? 0.881 -0.676 8.514 1.00 92.50 173 VAL A C 1
ATOM 1340 O O . VAL A 1 173 ? 1.064 -0.222 7.384 1.00 92.50 173 VAL A O 1
ATOM 1343 N N . LEU A 1 174 ? 1.808 -1.418 9.126 1.00 92.25 174 LEU A N 1
ATOM 1344 C CA . LEU A 1 174 ? 3.079 -1.765 8.476 1.00 92.25 174 LEU A CA 1
ATOM 1345 C C . LEU A 1 174 ? 2.956 -3.071 7.696 1.00 92.25 174 LEU A C 1
ATOM 1347 O O . LEU A 1 174 ? 2.736 -4.129 8.275 1.00 92.25 174 LEU A O 1
ATOM 1351 N N . LYS A 1 175 ? 3.131 -3.025 6.376 1.00 92.00 175 LYS A N 1
ATOM 1352 C CA . LYS A 1 175 ? 3.125 -4.206 5.508 1.00 92.00 175 LYS A CA 1
ATOM 1353 C C . LYS A 1 175 ? 4.546 -4.660 5.198 1.00 92.00 175 LYS A C 1
ATOM 1355 O O . LYS A 1 175 ? 5.321 -3.890 4.641 1.00 92.00 175 LYS A O 1
ATOM 1360 N N . GLY A 1 176 ? 4.839 -5.935 5.448 1.00 90.94 176 GLY A N 1
ATOM 1361 C CA . GLY A 1 176 ? 6.156 -6.519 5.174 1.00 90.94 176 GLY A CA 1
ATOM 1362 C C . GLY A 1 176 ? 6.956 -6.883 6.422 1.00 90.94 176 GLY A C 1
ATOM 1363 O O . GLY A 1 176 ? 8.156 -7.125 6.334 1.00 90.94 176 GLY A O 1
ATOM 1364 N N . VAL A 1 177 ? 6.304 -6.898 7.587 1.00 92.38 177 VAL A N 1
ATOM 1365 C CA . VAL A 1 177 ? 6.927 -7.296 8.853 1.00 92.38 177 VAL A CA 1
ATOM 1366 C C . VAL A 1 177 ? 7.190 -8.801 8.825 1.00 92.38 177 VAL A C 1
ATOM 1368 O O . VAL A 1 177 ? 6.325 -9.581 8.425 1.00 92.38 177 VAL A O 1
ATOM 1371 N N . GLN A 1 178 ? 8.395 -9.213 9.218 1.00 90.69 178 GLN A N 1
ATOM 1372 C CA . GLN A 1 178 ? 8.832 -10.616 9.153 1.00 90.69 178 GLN A CA 1
ATOM 1373 C C . GLN A 1 178 ? 9.469 -11.122 10.453 1.00 90.69 178 GLN A C 1
ATOM 1375 O O . GLN A 1 178 ? 9.906 -12.275 10.507 1.00 90.69 178 GLN A O 1
ATOM 1380 N N . THR A 1 179 ? 9.535 -10.289 11.492 1.00 90.12 179 THR A N 1
ATOM 1381 C CA . THR A 1 179 ? 10.116 -10.607 12.802 1.00 90.12 179 THR A CA 1
ATOM 1382 C C . THR A 1 179 ? 9.163 -10.176 13.917 1.00 90.12 179 THR A C 1
ATOM 1384 O O . THR A 1 179 ? 8.258 -9.368 13.691 1.00 90.12 179 THR A O 1
ATOM 1387 N N . VAL A 1 180 ? 9.325 -10.755 15.109 1.00 90.56 180 VAL A N 1
ATOM 1388 C CA . VAL A 1 180 ? 8.512 -10.378 16.278 1.00 90.56 180 VAL A CA 1
ATOM 1389 C C . VAL A 1 180 ? 8.984 -9.029 16.811 1.00 90.56 180 VAL A C 1
ATOM 1391 O O . VAL A 1 180 ? 8.180 -8.196 17.206 1.00 90.56 180 VAL A O 1
ATOM 1394 N N . GLU A 1 181 ? 10.284 -8.787 16.749 1.00 93.75 181 GLU A N 1
ATOM 1395 C CA . GLU A 1 181 ? 10.955 -7.566 17.167 1.00 93.75 181 GLU A CA 1
ATOM 1396 C C . GLU A 1 181 ? 10.414 -6.352 16.398 1.00 93.75 181 GLU A C 1
ATOM 1398 O O . GLU A 1 181 ? 10.013 -5.362 17.007 1.00 93.75 181 GLU A O 1
ATOM 1403 N N . ASP A 1 182 ? 10.285 -6.457 15.071 1.00 92.94 182 ASP A N 1
ATOM 1404 C CA . ASP A 1 182 ? 9.692 -5.396 14.248 1.00 92.94 182 ASP A CA 1
ATOM 1405 C C . ASP A 1 182 ? 8.192 -5.208 14.526 1.00 92.94 182 ASP A C 1
ATOM 1407 O O . ASP A 1 182 ? 7.671 -4.099 14.399 1.00 92.94 182 ASP A O 1
ATOM 1411 N N . ALA A 1 183 ? 7.478 -6.270 14.918 1.00 90.44 183 ALA A N 1
ATOM 1412 C CA . ALA A 1 183 ? 6.082 -6.162 15.337 1.00 90.44 183 ALA A CA 1
ATOM 1413 C C . ALA A 1 183 ? 5.955 -5.370 16.648 1.00 90.44 183 ALA A C 1
ATOM 1415 O O . ALA A 1 183 ? 5.113 -4.480 16.746 1.00 90.44 183 ALA A O 1
ATOM 1416 N N . LEU A 1 184 ? 6.812 -5.646 17.633 1.00 91.19 184 LEU A N 1
ATOM 1417 C CA . LEU A 1 184 ? 6.843 -4.905 18.896 1.00 91.19 184 LEU A CA 1
ATOM 1418 C C . LEU A 1 184 ? 7.195 -3.431 18.660 1.00 91.19 184 LEU A C 1
ATOM 1420 O O . LEU A 1 184 ? 6.471 -2.551 19.120 1.00 91.19 184 LEU A O 1
ATOM 1424 N N . LEU A 1 185 ? 8.212 -3.155 17.838 1.00 94.94 185 LEU A N 1
ATOM 1425 C CA . LEU A 1 185 ? 8.572 -1.787 17.457 1.00 94.94 185 LEU A CA 1
ATOM 1426 C C . LEU A 1 185 ? 7.422 -1.058 16.747 1.00 94.94 185 LEU A C 1
ATOM 1428 O O . LEU A 1 185 ? 7.201 0.130 16.992 1.00 94.94 185 LEU A O 1
ATOM 1432 N N . ALA A 1 186 ? 6.652 -1.747 15.899 1.00 92.81 186 ALA A N 1
ATOM 1433 C CA . ALA A 1 186 ? 5.474 -1.166 15.256 1.00 92.81 186 ALA A CA 1
ATOM 1434 C C . ALA A 1 186 ? 4.426 -0.711 16.282 1.00 92.81 186 ALA A C 1
ATOM 1436 O O . ALA A 1 186 ? 3.892 0.395 16.148 1.00 92.81 186 ALA A O 1
ATOM 1437 N N . ALA A 1 187 ? 4.173 -1.525 17.311 1.00 91.75 187 ALA A N 1
ATOM 1438 C CA . ALA A 1 187 ? 3.273 -1.183 18.408 1.00 91.75 187 ALA A CA 1
ATOM 1439 C C . ALA A 1 187 ? 3.802 -0.001 19.236 1.00 91.75 187 ALA A C 1
ATOM 1441 O O . ALA A 1 187 ? 3.055 0.936 19.508 1.00 91.75 187 ALA A O 1
ATOM 1442 N N . GLU A 1 188 ? 5.097 0.011 19.567 1.00 94.50 188 GLU A N 1
ATOM 1443 C CA . GLU A 1 188 ? 5.746 1.096 20.321 1.00 94.50 188 GLU A CA 1
ATOM 1444 C C . GLU A 1 188 ? 5.679 2.447 19.593 1.00 94.50 188 GLU A C 1
ATOM 1446 O O . GLU A 1 188 ? 5.463 3.488 20.213 1.00 94.50 188 GLU A O 1
ATOM 1451 N N . HIS A 1 189 ? 5.783 2.447 18.260 1.00 93.69 189 HIS A N 1
ATOM 1452 C CA . HIS A 1 189 ? 5.619 3.653 17.434 1.00 93.69 189 HIS A CA 1
ATOM 1453 C C . HIS A 1 189 ? 4.138 4.004 17.172 1.00 93.69 189 HIS A C 1
ATOM 1455 O O . HIS A 1 189 ? 3.816 4.962 16.453 1.00 93.69 189 HIS A O 1
ATOM 1461 N N . GLY A 1 190 ? 3.226 3.238 17.775 1.00 91.56 190 GLY A N 1
ATOM 1462 C CA . GLY A 1 190 ? 1.780 3.402 17.743 1.00 91.56 190 GLY A CA 1
ATOM 1463 C C . GLY A 1 190 ? 1.149 3.130 16.383 1.00 91.56 190 GLY A C 1
ATOM 1464 O O . GLY A 1 190 ? 0.111 3.711 16.082 1.00 91.56 190 GLY A O 1
ATOM 1465 N N . CYS A 1 191 ? 1.755 2.282 15.551 1.00 91.44 191 CYS A N 1
ATOM 1466 C CA . CYS A 1 191 ? 1.053 1.747 14.385 1.00 91.44 191 CYS A CA 1
ATOM 1467 C C . CYS A 1 191 ? -0.166 0.955 14.867 1.00 91.44 191 CYS A C 1
ATOM 1469 O O . CYS A 1 191 ? -0.122 0.299 15.903 1.00 91.44 191 CYS A O 1
ATOM 1471 N N . GLU A 1 192 ? -1.263 0.985 14.120 1.00 91.88 192 GLU A N 1
ATOM 1472 C CA . GLU A 1 192 ? -2.483 0.291 14.526 1.00 91.88 192 GLU A CA 1
ATOM 1473 C C . GLU A 1 192 ? -2.461 -1.205 14.172 1.00 91.88 192 GLU A C 1
ATOM 1475 O O . GLU A 1 192 ? -3.267 -1.973 14.697 1.00 91.88 192 GLU A O 1
ATOM 1480 N N . GLY A 1 193 ? -1.525 -1.640 13.326 1.00 90.44 193 GLY A N 1
ATOM 1481 C CA . GLY A 1 193 ? -1.304 -3.054 13.045 1.00 90.44 193 GLY A CA 1
ATOM 1482 C C . GLY A 1 193 ? -0.118 -3.329 12.131 1.00 90.44 193 GLY A C 1
ATOM 1483 O O . GLY A 1 193 ? 0.601 -2.422 11.700 1.00 90.44 193 GLY A O 1
ATOM 1484 N N . ILE A 1 194 ? 0.037 -4.602 11.781 1.00 90.12 194 ILE A N 1
ATOM 1485 C CA . ILE A 1 194 ? 1.036 -5.103 10.838 1.00 90.12 194 ILE A CA 1
ATOM 1486 C C . ILE A 1 194 ? 0.420 -6.089 9.842 1.00 90.12 194 ILE A C 1
ATOM 1488 O O . ILE A 1 194 ? -0.621 -6.700 10.089 1.00 90.12 194 ILE A O 1
ATOM 1492 N N . VAL A 1 195 ? 1.112 -6.283 8.724 1.00 89.25 195 VAL A N 1
ATOM 1493 C CA . VAL A 1 195 ? 0.871 -7.367 7.775 1.00 89.25 195 VAL A CA 1
ATOM 1494 C C . VAL A 1 195 ? 2.137 -8.196 7.658 1.00 89.25 195 VAL A C 1
ATOM 1496 O O . VAL A 1 195 ? 3.162 -7.694 7.174 1.00 89.25 195 VAL A O 1
ATOM 1499 N N . LEU A 1 196 ? 2.045 -9.470 8.047 1.00 90.81 196 LEU A N 1
ATOM 1500 C CA . LEU A 1 196 ? 3.104 -10.432 7.764 1.00 90.81 196 LEU A CA 1
ATOM 1501 C C . LEU A 1 196 ? 3.152 -10.656 6.254 1.00 90.81 196 LEU A C 1
ATOM 1503 O O . LEU A 1 196 ? 2.147 -11.005 5.632 1.00 90.81 196 LEU A O 1
ATOM 1507 N N . SER A 1 197 ? 4.302 -10.382 5.646 1.00 89.06 197 SER A N 1
ATOM 1508 C CA . SER A 1 197 ? 4.472 -10.416 4.193 1.00 89.06 197 SER A CA 1
ATOM 1509 C C . SER A 1 197 ? 5.952 -10.493 3.848 1.00 89.06 197 SER A C 1
ATOM 1511 O O . SER A 1 197 ? 6.753 -9.746 4.393 1.00 89.06 197 SER A O 1
ATOM 1513 N N . ASN A 1 198 ? 6.296 -11.345 2.884 1.00 89.19 198 ASN A N 1
ATOM 1514 C CA . ASN A 1 198 ? 7.583 -11.314 2.177 1.00 89.19 198 ASN A CA 1
ATOM 1515 C C . ASN A 1 198 ? 7.426 -10.771 0.740 1.00 89.19 198 ASN A C 1
ATOM 1517 O O . ASN A 1 198 ? 8.184 -11.109 -0.172 1.00 89.19 198 ASN A O 1
ATOM 1521 N N . HIS A 1 199 ? 6.380 -9.969 0.523 1.00 90.25 199 HIS A N 1
ATOM 1522 C CA . HIS A 1 199 ? 6.014 -9.384 -0.763 1.00 90.25 199 HIS A CA 1
ATOM 1523 C C . HIS A 1 199 ? 5.675 -10.430 -1.844 1.00 90.25 199 HIS A C 1
ATOM 1525 O O . HIS A 1 199 ? 5.918 -10.217 -3.033 1.00 90.25 199 HIS A O 1
ATOM 1531 N N . GLY A 1 200 ? 5.136 -11.584 -1.432 1.00 88.12 200 GLY A N 1
ATOM 1532 C CA . GLY A 1 200 ? 4.846 -12.705 -2.330 1.00 88.12 200 GLY A CA 1
ATOM 1533 C C . GLY A 1 200 ? 6.114 -13.356 -2.889 1.00 88.12 200 GLY A C 1
ATOM 1534 O O . GLY A 1 200 ? 6.130 -13.756 -4.049 1.00 88.12 200 GLY A O 1
ATOM 1535 N N . GLY A 1 201 ? 7.195 -13.380 -2.104 1.00 88.25 201 GLY A N 1
ATOM 1536 C CA . GLY A 1 201 ? 8.494 -13.931 -2.503 1.00 88.25 201 GLY A CA 1
ATOM 1537 C C . GLY A 1 201 ? 9.241 -13.102 -3.553 1.00 88.25 201 GLY A C 1
ATOM 1538 O O . GLY A 1 201 ? 10.141 -13.610 -4.209 1.00 88.25 201 GLY A O 1
ATOM 1539 N N . ARG A 1 202 ? 8.866 -11.831 -3.760 1.00 87.50 202 ARG A N 1
ATOM 1540 C CA . ARG A 1 202 ? 9.430 -10.968 -4.822 1.00 87.50 202 ARG A CA 1
ATOM 1541 C C . ARG A 1 202 ? 10.558 -10.046 -4.354 1.00 87.50 202 ARG A C 1
ATOM 1543 O O . ARG A 1 202 ? 11.006 -9.215 -5.147 1.00 87.50 202 ARG A O 1
ATOM 1550 N N . GLN A 1 203 ? 10.946 -10.143 -3.084 1.00 88.00 203 GLN A N 1
ATOM 1551 C CA . GLN A 1 203 ? 11.900 -9.251 -2.428 1.00 88.00 203 GLN A CA 1
ATOM 1552 C C . GLN A 1 203 ? 13.145 -10.017 -1.964 1.00 88.00 203 GLN A C 1
ATOM 1554 O O . GLN A 1 203 ? 13.987 -10.329 -2.802 1.00 88.00 203 GLN A O 1
ATOM 1559 N N . VAL A 1 204 ? 13.284 -10.314 -0.671 1.00 88.81 204 VAL A N 1
ATOM 1560 C CA . VAL A 1 204 ? 14.424 -11.083 -0.147 1.00 88.81 204 VAL A CA 1
ATOM 1561 C C . VAL A 1 204 ? 14.183 -12.573 -0.387 1.00 88.81 204 VAL A C 1
ATOM 1563 O O . VAL A 1 204 ? 13.209 -13.127 0.123 1.00 88.81 204 VAL A O 1
ATOM 1566 N N . ASP A 1 205 ? 15.060 -13.210 -1.163 1.00 87.19 205 ASP A N 1
ATOM 1567 C CA . ASP A 1 205 ? 15.063 -14.668 -1.319 1.00 87.19 205 ASP A CA 1
ATOM 1568 C C . ASP A 1 205 ? 15.533 -15.340 -0.016 1.00 87.19 205 ASP A C 1
ATOM 1570 O O . ASP A 1 205 ? 16.278 -14.736 0.755 1.00 87.19 205 ASP A O 1
ATOM 1574 N N . TYR A 1 206 ? 15.068 -16.560 0.264 1.00 87.56 206 TYR A N 1
ATOM 1575 C CA . TYR A 1 206 ? 15.206 -17.255 1.563 1.00 87.56 206 TYR A CA 1
ATOM 1576 C C . TYR A 1 206 ? 14.518 -16.586 2.762 1.00 87.56 206 TYR A C 1
ATOM 1578 O O . TYR A 1 206 ? 14.650 -17.055 3.897 1.00 87.56 206 TYR A O 1
ATOM 1586 N N . ALA A 1 207 ? 13.729 -15.533 2.536 1.00 86.62 207 ALA A N 1
ATOM 1587 C CA . ALA A 1 207 ? 12.797 -15.042 3.538 1.00 86.62 207 ALA A CA 1
ATOM 1588 C C . ALA A 1 207 ? 11.904 -16.183 4.052 1.00 86.62 207 ALA A C 1
ATOM 1590 O O . ALA A 1 207 ? 11.468 -17.053 3.290 1.00 86.62 207 ALA A O 1
ATOM 1591 N N . ARG A 1 208 ? 11.597 -16.164 5.354 1.00 83.38 208 ARG A N 1
ATOM 1592 C CA . ARG A 1 208 ? 10.686 -17.148 5.948 1.00 83.38 208 ARG A CA 1
ATOM 1593 C C . ARG A 1 208 ? 9.352 -17.130 5.203 1.00 83.38 208 ARG A C 1
ATOM 1595 O O . ARG A 1 208 ? 8.877 -16.080 4.760 1.00 83.38 208 ARG A O 1
ATOM 1602 N N . CYS A 1 209 ? 8.729 -18.302 5.085 1.00 80.06 209 CYS A N 1
ATOM 1603 C CA . CYS A 1 209 ? 7.361 -18.367 4.596 1.00 80.06 209 CYS A CA 1
ATOM 1604 C C . CYS A 1 209 ? 6.486 -17.501 5.505 1.00 80.06 209 CYS A C 1
ATOM 1606 O O . CYS A 1 209 ? 6.549 -17.623 6.729 1.00 80.06 209 CYS A O 1
ATOM 1608 N N . THR A 1 210 ? 5.654 -16.649 4.905 1.00 75.19 210 THR A N 1
ATOM 1609 C CA . THR A 1 210 ? 4.671 -15.837 5.635 1.00 75.19 210 THR A CA 1
ATOM 1610 C C . THR A 1 210 ? 3.720 -16.708 6.467 1.00 75.19 210 THR A C 1
ATOM 1612 O O . THR A 1 210 ? 3.131 -16.230 7.432 1.00 75.19 210 THR A O 1
ATOM 1615 N N . PHE A 1 211 ? 3.622 -17.998 6.131 1.00 70.75 211 PHE A N 1
ATOM 1616 C CA . PHE A 1 211 ? 2.865 -19.002 6.857 1.00 70.75 211 PHE A CA 1
ATOM 1617 C C . PHE A 1 211 ? 3.782 -20.100 7.439 1.00 70.75 211 PHE A C 1
ATOM 1619 O O . PHE A 1 211 ? 4.447 -20.803 6.669 1.00 70.75 211 PHE A O 1
ATOM 1626 N N . PRO A 1 212 ? 3.852 -20.298 8.771 1.00 54.69 212 PRO A N 1
ATOM 1627 C CA . PRO A 1 212 ? 4.534 -21.457 9.342 1.00 54.69 212 PRO A CA 1
ATOM 1628 C C . PRO A 1 212 ? 3.761 -22.758 9.037 1.00 54.69 212 PRO A C 1
ATOM 1630 O O . PRO A 1 212 ? 2.543 -22.756 8.902 1.00 54.69 212 PRO A O 1
ATOM 1633 N N . LYS A 1 213 ? 4.493 -23.874 8.917 1.00 41.62 213 LYS A N 1
ATOM 1634 C CA . LYS A 1 213 ? 4.142 -25.203 8.352 1.00 41.62 213 LYS A CA 1
ATOM 1635 C C . LYS A 1 213 ? 2.875 -25.950 8.856 1.00 41.62 213 LYS A C 1
ATOM 1637 O O . LYS A 1 213 ? 2.755 -27.134 8.560 1.00 41.62 213 LYS A O 1
ATOM 1642 N N . MET A 1 214 ? 1.930 -25.340 9.575 1.00 35.38 214 MET A N 1
ATOM 1643 C CA . MET A 1 214 ? 0.827 -26.061 10.240 1.00 35.38 214 MET A CA 1
ATOM 1644 C C . MET A 1 214 ? -0.600 -25.727 9.761 1.00 35.38 214 MET A C 1
ATOM 1646 O O . MET A 1 214 ? -1.544 -25.877 10.527 1.00 35.38 214 MET A O 1
ATOM 1650 N N . ALA A 1 215 ? -0.801 -25.324 8.502 1.00 38.78 215 ALA A N 1
ATOM 1651 C CA . ALA A 1 215 ? -2.122 -25.408 7.859 1.00 38.78 215 ALA A CA 1
ATOM 1652 C C . ALA A 1 215 ? -2.032 -25.424 6.318 1.00 38.78 215 ALA A C 1
ATOM 1654 O O . ALA A 1 215 ? -1.041 -25.015 5.720 1.00 38.78 215 ALA A O 1
ATOM 1655 N N . ILE A 1 216 ? -3.094 -25.955 5.722 1.00 34.12 216 ILE A N 1
ATOM 1656 C CA . ILE A 1 216 ? -3.290 -26.482 4.361 1.00 34.12 216 ILE A CA 1
ATOM 1657 C C . ILE A 1 216 ? -2.892 -25.496 3.233 1.00 34.12 216 ILE A C 1
ATOM 1659 O O . ILE A 1 216 ? -3.149 -24.296 3.346 1.00 34.12 216 ILE A O 1
ATOM 1663 N N . PRO A 1 217 ? -2.327 -25.978 2.103 1.00 38.28 217 PRO A N 1
ATOM 1664 C CA . PRO A 1 217 ? -1.888 -25.134 0.999 1.00 38.28 217 PRO A CA 1
ATOM 1665 C C . PRO A 1 217 ? -3.067 -24.716 0.116 1.00 38.28 217 PRO A C 1
ATOM 1667 O O . PRO A 1 217 ? -3.483 -25.456 -0.768 1.00 38.28 217 PRO A O 1
ATOM 1670 N N . SER A 1 218 ? -3.587 -23.503 0.298 1.00 34.44 218 SER A N 1
ATOM 1671 C CA . SER A 1 218 ? -4.056 -22.703 -0.838 1.00 34.44 218 SER A CA 1
ATOM 1672 C C . SER A 1 218 ? -4.250 -21.238 -0.447 1.00 34.44 218 SER A C 1
ATOM 1674 O O . SER A 1 218 ? -4.829 -20.924 0.586 1.00 34.44 218 SER A O 1
ATOM 1676 N N . GLN A 1 219 ? -3.840 -20.371 -1.374 1.00 34.00 219 GLN A N 1
ATOM 1677 C CA . GLN A 1 219 ? -4.110 -18.934 -1.471 1.00 34.00 219 GLN A CA 1
ATOM 1678 C C . GLN A 1 219 ? -3.107 -17.987 -0.799 1.00 34.00 219 GLN A C 1
ATOM 1680 O O . GLN A 1 219 ? -2.672 -18.165 0.334 1.00 34.00 219 GLN A O 1
ATOM 1685 N N . ASN A 1 220 ? -2.770 -16.941 -1.562 1.00 37.53 220 ASN A N 1
ATOM 1686 C CA . ASN A 1 220 ? -2.017 -15.757 -1.160 1.00 37.53 220 ASN A CA 1
ATOM 1687 C C . ASN A 1 220 ? -2.772 -15.013 -0.045 1.00 37.53 220 ASN A C 1
ATOM 1689 O O . ASN A 1 220 ? -3.442 -14.012 -0.296 1.00 37.53 220 ASN A O 1
ATOM 1693 N N . ALA A 1 221 ? -2.717 -15.537 1.175 1.00 42.03 221 ALA A N 1
ATOM 1694 C CA . ALA A 1 221 ? -3.325 -14.927 2.342 1.00 42.03 221 ALA A CA 1
ATOM 1695 C C . ALA A 1 221 ? -2.349 -13.921 2.965 1.00 42.03 221 ALA A C 1
ATOM 1697 O O . ALA A 1 221 ? -1.213 -14.258 3.299 1.00 42.03 221 ALA A O 1
ATOM 1698 N N . PHE A 1 222 ? -2.806 -12.679 3.115 1.00 53.69 222 PHE A N 1
ATOM 1699 C CA . PHE A 1 222 ? -2.148 -11.679 3.948 1.00 53.69 222 PHE A CA 1
ATOM 1700 C C . PHE A 1 222 ? -2.699 -11.806 5.363 1.00 53.69 222 PHE A C 1
ATOM 1702 O O . PHE A 1 222 ? -3.915 -11.786 5.555 1.00 53.69 222 PHE A O 1
ATOM 1709 N N . TYR A 1 223 ? -1.807 -11.932 6.342 1.00 62.47 223 TYR A N 1
ATOM 1710 C CA . TYR A 1 223 ? -2.192 -12.019 7.746 1.00 62.47 223 TYR A CA 1
ATOM 1711 C C . TYR A 1 223 ? -2.086 -10.643 8.371 1.00 62.47 223 TYR A C 1
ATOM 1713 O O . TYR A 1 223 ? -0.992 -10.093 8.512 1.00 62.47 223 TYR A O 1
ATOM 1721 N N . PHE A 1 224 ? -3.245 -10.092 8.707 1.00 67.31 224 PHE A N 1
ATOM 1722 C CA . PHE A 1 224 ? -3.354 -8.830 9.410 1.00 67.31 224 PHE A CA 1
ATOM 1723 C C . PHE A 1 224 ? -3.348 -9.093 10.915 1.00 67.31 224 PHE A C 1
ATOM 1725 O O . PHE A 1 224 ? -4.174 -9.858 11.410 1.00 67.31 224 PHE A O 1
ATOM 1732 N N . PHE A 1 225 ? -2.443 -8.438 11.635 1.00 65.50 225 PHE A N 1
ATOM 1733 C CA . PHE A 1 225 ? -2.440 -8.415 13.095 1.00 65.50 225 PHE A CA 1
ATOM 1734 C C . PHE A 1 225 ? -2.672 -6.981 13.556 1.00 65.50 225 PHE A C 1
ATOM 1736 O O . PHE A 1 225 ? -1.988 -6.068 13.095 1.00 65.50 225 PHE A O 1
ATOM 1743 N N . PHE A 1 226 ? -3.631 -6.785 14.458 1.00 68.38 226 PHE A N 1
ATOM 1744 C CA . PHE A 1 226 ? -3.934 -5.478 15.040 1.00 68.38 226 PHE A CA 1
ATOM 1745 C C . PHE A 1 226 ? -3.460 -5.424 16.475 1.00 68.38 226 PHE A C 1
ATOM 1747 O O . PHE A 1 226 ? -3.672 -6.366 17.240 1.00 68.38 226 PHE A O 1
ATOM 1754 N N . PHE A 1 227 ? -2.834 -4.306 16.829 1.00 61.16 227 PHE A N 1
ATOM 1755 C CA . PHE A 1 227 ? -2.473 -4.049 18.211 1.00 61.16 227 PHE A CA 1
ATOM 1756 C C . PHE A 1 227 ? -3.717 -3.565 18.963 1.00 61.16 227 PHE A C 1
ATOM 1758 O O . PHE A 1 227 ? -4.435 -2.662 18.501 1.00 61.16 227 PHE A O 1
ATOM 1765 N N . ARG A 1 228 ? -3.991 -4.229 20.090 1.00 52.25 228 ARG A N 1
ATOM 1766 C CA . ARG A 1 228 ? -5.031 -3.828 21.038 1.00 52.25 228 ARG A CA 1
ATOM 1767 C C . ARG A 1 228 ? -4.587 -2.633 21.868 1.00 52.25 228 ARG A C 1
ATOM 1769 O O . ARG A 1 228 ? -3.378 -2.547 22.155 1.00 52.25 228 ARG A O 1
#

Secondary structure (DSSP, 8-state):
-HHHHHHHHSSGGG-EEPP---GGGT-TTTHHHHHHHHHHHT-EEEEETT-SS-HHHHHHT--TT--EEEEES-----SS---TT--HHHHHHHHHHTT--EEEEE-S-SS----HHHHHS----PPPGGG--TT----GGG-HHHHHHTTS-TT--GGGHHHHHTT-SS-EEEEEE-SHHHHHHHHHTT-SEEEE--GGGTSSTTPPPSS-SSS-------EEEE--